Protein 6B0O (pdb70)

Organism: Homo sapiens (NCBI:txid9606)

Structure (mmCIF, N/CA/C/O backbone):
data_6B0O
#
_entry.id   6B0O
#
_cell.length_a   36.927
_cell.length_b   42.657
_cell.length_c   71.821
_cell.angle_alpha   88.28
_cell.angle_beta   77.71
_cell.angle_gamma   85.81
#
_symmetry.space_group_name_H-M   'P 1'
#
loop_
_entity.id
_entity.type
_entity.pdbx_description
1 polymer 'Wilms tumor protein'
2 polymer "DNA (5'-D(*AP*GP*CP*GP*TP*GP*GP*GP*AP*GP*TP*GP*T)-3')"
3 polymer "DNA (5'-D(*TP*AP*CP*AP*CP*TP*CP*CP*CP*AP*CP*GP*C)-3')"
4 non-polymer 'ZINC ION'
5 non-polymer 1,2-ETHANEDIOL
6 water water
#
loop_
_atom_site.group_PDB
_atom_site.id
_atom_site.type_symbol
_atom_site.label_atom_id
_atom_site.label_alt_id
_atom_site.label_comp_id
_atom_site.label_asym_id
_atom_site.label_entity_id
_atom_site.label_seq_id
_atom_site.pdbx_PDB_ins_code
_atom_site.Cartn_x
_atom_site.Cartn_y
_atom_site.Cartn_z
_atom_site.occupancy
_atom_site.B_iso_or_equiv
_atom_site.auth_seq_id
_atom_site.auth_comp_id
_atom_site.auth_asym_id
_atom_site.auth_atom_id
_atom_site.pdbx_PDB_model_num
ATOM 1 N N . HIS A 1 1 ? -44.674 65.164 -285.617 1.00 76.12 319 HIS A N 1
ATOM 2 C CA . HIS A 1 1 ? -43.981 64.055 -284.973 1.00 73.68 319 HIS A CA 1
ATOM 3 C C . HIS A 1 1 ? -42.561 63.912 -285.510 1.00 72.75 319 HIS A C 1
ATOM 4 O O . HIS A 1 1 ? -41.847 62.970 -285.164 1.00 71.03 319 HIS A O 1
ATOM 6 N N . MET A 1 2 ? -42.158 64.854 -286.360 1.00 72.32 320 MET A N 1
ATOM 7 C CA . MET A 1 2 ? -40.822 64.820 -286.935 1.00 72.09 320 MET A CA 1
ATOM 8 C C . MET A 1 2 ? -39.775 65.128 -285.872 1.00 70.64 320 MET A C 1
ATOM 9 O O . MET A 1 2 ? -39.937 66.044 -285.062 1.00 75.24 320 MET A O 1
ATOM 11 N N . ARG A 1 3 ? -38.694 64.350 -285.879 1.00 61.81 321 ARG A N 1
ATOM 12 C CA . ARG A 1 3 ? -37.623 64.519 -284.911 1.00 55.88 321 ARG A CA 1
ATOM 13 C C . ARG A 1 3 ? -36.514 65.355 -285.532 1.00 54.87 321 ARG A C 1
ATOM 14 O O . ARG A 1 3 ? -35.821 64.870 -286.440 1.00 50.77 321 ARG A O 1
ATOM 22 N N . PRO A 1 4 ? -36.306 66.597 -285.086 1.00 54.84 322 PRO A N 1
ATOM 23 C CA . PRO A 1 4 ? -35.351 67.473 -285.783 1.00 57.53 322 PRO A CA 1
ATOM 24 C C . PRO A 1 4 ? -33.896 67.103 -285.553 1.00 53.28 322 PRO A C 1
ATOM 25 O O . PRO A 1 4 ? -33.052 67.421 -286.400 1.00 51.81 322 PRO A O 1
ATOM 29 N N . PHE A 1 5 ? -33.571 66.451 -284.438 1.00 46.65 323 PHE A N 1
ATOM 30 C CA . PHE A 1 5 ? -32.186 66.174 -284.059 1.00 43.19 323 PHE A CA 1
ATOM 31 C C . PHE A 1 5 ? -31.849 64.742 -284.462 1.00 39.94 323 PHE A C 1
ATOM 32 O O . PHE A 1 5 ? -32.189 63.788 -283.757 1.00 38.34 323 PHE A O 1
ATOM 40 N N . MET A 1 6 ? -31.171 64.598 -285.596 1.00 41.05 324 MET A N 1
ATOM 41 C CA . MET A 1 6 ? -30.814 63.300 -286.147 1.00 40.53 324 MET A CA 1
ATOM 42 C C . MET A 1 6 ? -29.322 63.051 -285.982 1.00 39.13 324 MET A C 1
ATOM 43 O O . MET A 1 6 ? -28.510 63.973 -286.112 1.00 40.85 324 MET A O 1
ATOM 45 N N . CYS A 1 7 ? -28.968 61.801 -285.697 1.00 37.42 325 CYS A N 1
ATOM 46 C CA . CYS A 1 7 ? -27.568 61.415 -285.601 1.00 36.36 325 CYS A CA 1
ATOM 47 C C . CYS A 1 7 ? -27.004 61.171 -286.995 1.00 41.69 325 CYS A C 1
ATOM 48 O O . CYS A 1 7 ? -27.631 60.497 -287.819 1.00 42.86 325 CYS A O 1
ATOM 51 N N . ALA A 1 8 ? -25.819 61.719 -287.256 1.00 38.46 326 ALA A N 1
ATOM 52 C CA . ALA A 1 8 ? -25.171 61.602 -288.555 1.00 43.28 326 ALA A CA 1
ATOM 53 C C . ALA A 1 8 ? -24.106 60.514 -288.588 1.00 46.13 326 ALA A C 1
ATOM 54 O O . ALA A 1 8 ? -23.364 60.417 -289.571 1.00 44.99 326 ALA A O 1
ATOM 56 N N . TYR A 1 9 ? -24.013 59.698 -287.543 1.00 39.97 327 TYR A N 1
ATOM 57 C CA . TYR A 1 9 ? -23.007 58.648 -287.509 1.00 37.40 327 TYR A CA 1
ATOM 58 C C . TYR A 1 9 ? -23.330 57.583 -288.556 1.00 40.46 327 TYR A C 1
ATOM 59 O O . TYR A 1 9 ? -24.500 57.238 -288.750 1.00 37.96 327 TYR A O 1
ATOM 68 N N . PRO A 1 10 ? -22.322 57.057 -289.251 1.00 42.98 328 PRO A N 1
ATOM 69 C CA . PRO A 1 10 ? -22.588 56.078 -290.315 1.00 48.70 328 PRO A CA 1
ATOM 70 C C . PRO A 1 10 ? -23.256 54.821 -289.775 1.00 49.98 328 PRO A C 1
ATOM 71 O O . PRO A 1 10 ? -22.803 54.226 -288.795 1.00 46.85 328 PRO A O 1
ATOM 75 N N . GLY A 1 11 ? -24.343 54.420 -290.429 1.00 52.04 329 GLY A N 1
ATOM 76 C CA . GLY A 1 11 ? -25.078 53.237 -290.029 1.00 53.57 329 GLY A CA 1
ATOM 77 C C . GLY A 1 11 ? -26.044 53.434 -288.884 1.00 52.26 329 GLY A C 1
ATOM 78 O O . GLY A 1 11 ? -26.596 52.447 -288.385 1.00 50.94 329 GLY A O 1
ATOM 79 N N . CYS A 1 12 ? -26.270 54.672 -288.453 1.00 50.69 330 CYS A N 1
ATOM 80 C CA . CYS A 1 12 ? -27.148 54.972 -287.330 1.00 41.60 330 CYS A CA 1
ATOM 81 C C . CYS A 1 12 ? -28.280 55.871 -287.804 1.00 46.55 330 CYS A C 1
ATOM 82 O O . CYS A 1 12 ? -28.034 56.926 -288.397 1.00 54.08 330 CYS A O 1
ATOM 85 N N . ASN A 1 13 ? -29.518 55.455 -287.536 1.00 45.79 331 ASN A N 1
ATOM 86 C CA . ASN A 1 13 ? -30.705 56.193 -287.950 1.00 46.50 331 ASN A CA 1
ATOM 87 C C . ASN A 1 13 ? -31.483 56.747 -286.759 1.00 43.19 331 ASN A C 1
ATOM 88 O O . ASN A 1 13 ? -32.701 56.929 -286.838 1.00 43.17 331 ASN A O 1
ATOM 90 N N . LYS A 1 14 ? -30.797 57.025 -285.653 1.00 41.95 332 LYS A N 1
ATOM 91 C CA . LYS A 1 14 ? -31.462 57.538 -284.463 1.00 34.94 332 LYS A CA 1
ATOM 92 C C . LYS A 1 14 ? -31.774 59.021 -284.616 1.00 37.20 332 LYS A C 1
ATOM 93 O O . LYS A 1 14 ? -30.943 59.803 -285.085 1.00 37.89 332 LYS A O 1
ATOM 99 N N . ARG A 1 15 ? -32.988 59.400 -284.221 1.00 38.81 333 ARG A N 1
ATOM 100 C CA . ARG A 1 15 ? -33.424 60.787 -284.235 1.00 39.47 333 ARG A CA 1
ATOM 101 C C . ARG A 1 15 ? -34.167 61.073 -282.939 1.00 36.64 333 ARG A C 1
ATOM 102 O O . ARG A 1 15 ? -34.775 60.176 -282.350 1.00 35.91 333 ARG A O 1
ATOM 110 N N . TYR A 1 16 ? -34.111 62.327 -282.496 1.00 36.92 334 TYR A N 1
ATOM 111 C CA . TYR A 1 16 ? -34.676 62.704 -281.208 1.00 36.11 334 TYR A CA 1
ATOM 112 C C . TYR A 1 16 ? -35.389 64.044 -281.320 1.00 38.19 334 TYR A C 1
ATOM 113 O O . TYR A 1 16 ? -35.187 64.805 -282.269 1.00 39.55 334 TYR A O 1
ATOM 122 N N . PHE A 1 17 ? -36.232 64.322 -280.324 1.00 39.68 335 PHE A N 1
ATOM 123 C CA . PHE A 1 17 ? -36.954 65.585 -280.244 1.00 41.56 335 PHE A CA 1
ATOM 124 C C . PHE A 1 17 ? -36.178 66.674 -279.518 1.00 42.31 335 PHE A C 1
ATOM 125 O O . PHE A 1 17 ? -36.515 67.855 -279.665 1.00 42.46 335 PHE A O 1
ATOM 133 N N . LYS A 1 18 ? -35.162 66.313 -278.738 1.00 38.09 336 LYS A N 1
ATOM 134 C CA . LYS A 1 18 ? -34.395 67.275 -277.961 1.00 40.15 336 LYS A CA 1
ATOM 135 C C . LYS A 1 18 ? -32.920 67.157 -278.309 1.00 39.30 336 LYS A C 1
ATOM 136 O O . LYS A 1 18 ? -32.421 66.059 -278.573 1.00 34.82 336 LYS A O 1
ATOM 142 N N . LEU A 1 19 ? -32.227 68.299 -278.309 1.00 41.89 337 LEU A N 1
ATOM 143 C CA . LEU A 1 19 ? -30.791 68.294 -278.567 1.00 40.57 337 LEU A CA 1
ATOM 144 C C . LEU A 1 19 ? -30.041 67.526 -277.486 1.00 41.45 337 LEU A C 1
ATOM 145 O O . LEU A 1 19 ? -29.057 66.834 -277.773 1.00 39.14 337 LEU A O 1
ATOM 150 N N . SER A 1 20 ? -30.496 67.630 -276.235 1.00 38.29 338 SER A N 1
ATOM 151 C CA . SER A 1 20 ? -29.825 66.934 -275.142 1.00 36.33 338 SER A CA 1
ATOM 152 C C . SER A 1 20 ? -29.898 65.423 -275.320 1.00 31.73 338 SER A C 1
ATOM 153 O O . SER A 1 20 ? -28.952 64.704 -274.973 1.00 32.24 338 SER A O 1
ATOM 156 N N . HIS A 1 21 ? -31.017 64.920 -275.851 1.00 31.07 339 HIS A N 1
ATOM 157 C CA . HIS A 1 21 ? -31.124 63.490 -276.124 1.00 30.42 339 HIS A CA 1
ATOM 158 C C . HIS A 1 21 ? -30.122 63.059 -277.187 1.00 30.01 339 HIS A C 1
ATOM 159 O O . HIS A 1 21 ? -29.462 62.023 -277.047 1.00 28.91 339 HIS A O 1
ATOM 166 N N . LEU A 1 22 ? -29.992 63.847 -278.258 1.00 31.21 340 LEU A N 1
ATOM 167 C CA . LEU A 1 22 ? -29.019 63.527 -279.297 1.00 31.38 340 LEU A CA 1
ATOM 168 C C . LEU A 1 22 ? -27.593 63.639 -278.771 1.00 31.17 340 LEU A C 1
ATOM 169 O O . LEU A 1 22 ? -26.746 62.789 -279.070 1.00 33.07 340 LEU A O 1
ATOM 174 N N . GLN A 1 23 ? -27.311 64.680 -277.984 1.00 31.71 341 GLN A N 1
ATOM 175 C CA . GLN A 1 23 ? -25.978 64.838 -277.413 1.00 33.11 341 GLN A CA 1
ATOM 176 C C . GLN A 1 23 ? -25.635 63.676 -276.491 1.00 30.34 341 GLN A C 1
ATOM 177 O O . GLN A 1 23 ? -24.501 63.183 -276.495 1.00 29.38 341 GLN A O 1
ATOM 183 N N . MET A 1 24 ? -26.606 63.218 -275.698 1.00 30.39 342 MET A N 1
ATOM 184 C CA . MET A 1 24 ? -26.376 62.052 -274.853 1.00 26.36 342 MET A CA 1
ATOM 185 C C . MET A 1 24 ? -26.180 60.795 -275.691 1.00 26.59 342 MET A C 1
ATOM 186 O O . MET A 1 24 ? -25.305 59.973 -275.394 1.00 27.23 342 MET A O 1
ATOM 191 N N . HIS A 1 25 ? -26.981 60.633 -276.748 1.00 26.49 343 HIS A N 1
ATOM 192 C CA . HIS A 1 25 ? -26.842 59.465 -277.612 1.00 26.31 343 HIS A CA 1
ATOM 193 C C . HIS A 1 25 ? -25.478 59.432 -278.290 1.00 26.40 343 HIS A C 1
ATOM 194 O O . HIS A 1 25 ? -24.906 58.356 -278.494 1.00 26.14 343 HIS A O 1
ATOM 201 N N . SER A 1 26 ? -24.942 60.603 -278.645 1.00 27.32 344 SER A N 1
ATOM 202 C CA . SER A 1 26 ? -23.650 60.661 -279.320 1.00 28.51 344 SER A CA 1
ATOM 203 C C . SER A 1 26 ? -22.530 60.055 -278.485 1.00 26.53 344 SER A C 1
ATOM 204 O O . SER A 1 26 ? -21.501 59.657 -279.044 1.00 27.91 344 SER A O 1
ATOM 207 N N . ARG A 1 27 ? -22.705 59.972 -277.164 1.00 26.41 345 ARG A N 1
ATOM 208 C CA . ARG A 1 27 ? -21.700 59.344 -276.317 1.00 25.05 345 ARG A CA 1
ATOM 209 C C . ARG A 1 27 ? -21.586 57.846 -276.571 1.00 24.72 345 ARG A C 1
ATOM 210 O O . ARG A 1 27 ? -20.560 57.250 -276.226 1.00 29.11 345 ARG A O 1
ATOM 218 N N . LYS A 1 28 ? -22.609 57.228 -277.167 1.00 24.11 346 LYS A N 1
ATOM 219 C CA . LYS A 1 28 ? -22.516 55.812 -277.509 1.00 23.79 346 LYS A CA 1
ATOM 220 C C . LYS A 1 28 ? -21.451 55.573 -278.572 1.00 29.09 346 LYS A C 1
ATOM 221 O O . LYS A 1 28 ? -20.732 54.568 -278.527 1.00 28.50 346 LYS A O 1
ATOM 227 N N . HIS A 1 29 ? -21.332 56.489 -279.534 1.00 28.05 347 HIS A N 1
ATOM 228 C CA . HIS A 1 29 ? -20.343 56.335 -280.594 1.00 26.23 347 HIS A CA 1
ATOM 229 C C . HIS A 1 29 ? -18.944 56.722 -280.136 1.00 27.28 347 HIS A C 1
ATOM 230 O O . HIS A 1 29 ? -17.958 56.183 -280.654 1.00 32.44 347 HIS A O 1
ATOM 237 N N . THR A 1 30 ? -18.833 57.645 -279.181 1.00 25.80 348 THR A N 1
ATOM 238 C CA . THR A 1 30 ? -17.535 58.053 -278.661 1.00 27.93 348 THR A CA 1
ATOM 239 C C . THR A 1 30 ? -17.076 57.211 -277.479 1.00 29.53 348 THR A C 1
ATOM 240 O O . THR A 1 30 ? -15.877 57.194 -277.178 1.00 30.39 348 THR A O 1
ATOM 244 N N . GLY A 1 31 ? -17.991 56.516 -276.808 1.00 27.64 349 GLY A N 1
ATOM 245 C CA . GLY A 1 31 ? -17.643 55.766 -275.620 1.00 26.80 349 GLY A CA 1
ATOM 246 C C . GLY A 1 31 ? -17.492 56.594 -274.365 1.00 29.28 349 GLY A C 1
ATOM 247 O O . GLY A 1 31 ? -17.031 56.066 -273.347 1.00 31.38 349 GLY A O 1
ATOM 248 N N . GLU A 1 32 ? -17.864 57.872 -274.402 1.00 26.63 350 GLU A N 1
ATOM 249 C CA . GLU A 1 32 ? -17.729 58.732 -273.233 1.00 26.31 350 GLU A CA 1
ATOM 250 C C . GLU A 1 32 ? -18.724 58.310 -272.159 1.00 26.52 350 GLU A C 1
ATOM 251 O O . GLU A 1 32 ? -19.937 58.307 -272.390 1.00 25.70 350 GLU A O 1
ATOM 257 N N . LYS A 1 33 ? -18.207 57.949 -270.987 1.00 25.81 351 LYS A N 1
ATOM 258 C CA . LYS A 1 33 ? -19.032 57.546 -269.850 1.00 23.79 351 LYS A CA 1
ATOM 259 C C . LYS A 1 33 ? -18.481 58.240 -268.615 1.00 24.43 351 LYS A C 1
ATOM 260 O O . LYS A 1 33 ? -17.665 57.674 -267.873 1.00 24.66 351 LYS A O 1
ATOM 266 N N . PRO A 1 34 ? -18.903 59.481 -268.360 1.00 25.95 352 PRO A N 1
ATOM 267 C CA . PRO A 1 34 ? -18.262 60.283 -267.308 1.00 24.62 352 PRO A CA 1
ATOM 268 C C . PRO A 1 34 ? -18.624 59.865 -265.893 1.00 23.25 352 PRO A C 1
ATOM 269 O O . PRO A 1 34 ? -17.972 60.335 -264.951 1.00 27.48 352 PRO A O 1
ATOM 273 N N . TYR A 1 35 ? -19.629 59.014 -265.705 1.00 20.80 353 TYR A N 1
ATOM 274 C CA . TYR A 1 35 ? -20.153 58.710 -264.373 1.00 19.79 353 TYR A CA 1
ATOM 275 C C . TYR A 1 35 ? -19.631 57.343 -263.942 1.00 21.42 353 TYR A C 1
ATOM 276 O O . TYR A 1 35 ? -20.226 56.304 -264.226 1.00 21.57 353 TYR A O 1
ATOM 285 N N . GLN A 1 36 ? -18.504 57.362 -263.235 1.00 21.02 354 GLN A N 1
ATOM 286 C CA . GLN A 1 36 ? -17.821 56.158 -262.786 1.00 21.83 354 GLN A CA 1
ATOM 287 C C . GLN A 1 36 ? -18.298 55.762 -261.394 1.00 19.99 354 GLN A C 1
ATOM 288 O O . GLN A 1 36 ? -18.568 56.621 -260.549 1.00 22.64 354 GLN A O 1
ATOM 294 N N . CYS A 1 37 ? -18.403 54.455 -261.161 1.00 19.65 355 CYS A N 1
ATOM 295 C CA . CYS A 1 37 ? -18.753 53.934 -259.847 1.00 19.17 355 CYS A CA 1
ATOM 296 C C . CYS A 1 37 ? -17.492 53.771 -259.009 1.00 20.53 355 CYS A C 1
ATOM 297 O O . CYS A 1 37 ? -16.515 53.161 -259.458 1.00 21.78 355 CYS A O 1
ATOM 300 N N . ASP A 1 38 ? -17.519 54.312 -257.791 1.00 20.55 356 ASP A N 1
ATOM 301 C CA . ASP A 1 38 ? -16.355 54.327 -256.914 1.00 22.07 356 ASP A CA 1
ATOM 302 C C . ASP A 1 38 ? -16.503 53.393 -255.717 1.00 21.96 356 ASP A C 1
ATOM 303 O O . ASP A 1 38 ? -15.766 53.533 -254.736 1.00 23.19 356 ASP A O 1
ATOM 308 N N . PHE A 1 39 ? -17.430 52.440 -255.777 1.00 20.80 357 PHE A N 1
ATOM 309 C CA . PHE A 1 39 ? -17.631 51.481 -254.698 1.00 20.98 357 PHE A CA 1
ATOM 310 C C . PHE A 1 39 ? -16.755 50.253 -254.923 1.00 22.46 357 PHE A C 1
ATOM 311 O O . PHE A 1 39 ? -16.883 49.579 -255.950 1.00 25.58 357 PHE A O 1
ATOM 319 N N . LYS A 1 40 ? -15.873 49.965 -253.966 1.00 23.81 358 LYS A N 1
ATOM 320 C CA . LYS A 1 40 ? -15.206 48.665 -253.848 1.00 30.65 358 LYS A CA 1
ATOM 321 C C . LYS A 1 40 ? -14.585 48.208 -255.172 1.00 31.66 358 LYS A C 1
ATOM 322 O O . LYS A 1 40 ? -14.869 47.123 -255.684 1.00 34.81 358 LYS A O 1
ATOM 328 N N . ASP A 1 41 ? -13.731 49.068 -255.727 1.00 24.03 359 ASP A N 1
ATOM 329 C CA . ASP A 1 41 ? -12.967 48.794 -256.948 1.00 24.77 359 ASP A CA 1
ATOM 330 C C . ASP A 1 41 ? -13.849 48.489 -258.156 1.00 23.87 359 ASP A C 1
ATOM 331 O O . ASP A 1 41 ? -13.406 47.812 -259.090 1.00 25.35 359 ASP A O 1
ATOM 336 N N . CYS A 1 42 ? -15.085 48.976 -258.172 1.00 23.35 360 CYS A N 1
ATOM 337 C CA . CYS A 1 42 ? -15.988 48.680 -259.276 1.00 20.57 360 CYS A CA 1
ATOM 338 C C . CYS A 1 42 ? -15.510 49.344 -260.563 1.00 20.72 360 CYS A C 1
ATOM 339 O O . CYS A 1 42 ? -15.025 50.479 -260.555 1.00 23.11 360 CYS A O 1
ATOM 342 N N . GLU A 1 43 ? -15.654 48.627 -261.677 1.00 20.07 361 GLU A N 1
ATOM 343 C CA . GLU A 1 43 ? -15.225 49.109 -262.984 1.00 20.73 361 GLU A CA 1
ATOM 344 C C . GLU A 1 43 ? -16.369 49.660 -263.822 1.00 19.72 361 GLU A C 1
ATOM 345 O O . GLU A 1 43 ? -16.134 50.097 -264.953 1.00 23.89 361 GLU A O 1
ATOM 351 N N . ARG A 1 44 ? -17.593 49.640 -263.305 1.00 18.87 362 ARG A N 1
ATOM 352 C CA . ARG A 1 44 ? -18.736 50.105 -264.075 1.00 17.79 362 ARG A CA 1
ATOM 353 C C . ARG A 1 44 ? -18.708 51.620 -264.222 1.00 19.77 362 ARG A C 1
ATOM 354 O O . ARG A 1 44 ? -18.339 52.347 -263.297 1.00 20.73 362 ARG A O 1
ATOM 362 N N . ARG A 1 45 ? -19.101 52.092 -265.402 1.00 17.64 363 ARG A N 1
ATOM 363 C CA . ARG A 1 45 ? -19.249 53.516 -265.657 1.00 17.53 363 ARG A CA 1
ATOM 364 C C . ARG A 1 45 ? -20.362 53.706 -266.676 1.00 18.39 363 ARG A C 1
ATOM 365 O O . ARG A 1 45 ? -20.674 52.804 -267.459 1.00 19.32 363 ARG A O 1
ATOM 373 N N . PHE A 1 46 ? -20.969 54.892 -266.653 1.00 20.21 364 PHE A N 1
ATOM 374 C CA . PHE A 1 46 ? -22.170 55.146 -267.432 1.00 20.06 364 PHE A CA 1
ATOM 375 C C . PHE A 1 46 ? -22.103 56.532 -268.057 1.00 19.93 364 PHE A C 1
ATOM 376 O O . PHE A 1 46 ? -21.407 57.427 -267.570 1.00 22.02 364 PHE A O 1
ATOM 384 N N . SER A 1 47 ? -22.843 56.696 -269.157 1.00 22.22 365 SER A N 1
ATOM 385 C CA . SER A 1 47 ? -22.967 57.998 -269.796 1.00 21.18 365 SER A CA 1
ATOM 386 C C . SER A 1 47 ? -24.008 58.881 -269.122 1.00 25.32 365 SER A C 1
ATOM 387 O O . SER A 1 47 ? -24.022 60.093 -269.364 1.00 28.37 365 SER A O 1
ATOM 390 N N . ARG A 1 48 ? -24.873 58.306 -268.290 1.00 24.72 366 ARG A N 1
ATOM 391 C CA . ARG A 1 48 ? -25.934 59.035 -267.610 1.00 21.20 366 ARG A CA 1
ATOM 392 C C . ARG A 1 48 ? -25.790 58.874 -266.103 1.00 22.03 366 ARG A C 1
ATOM 393 O O . ARG A 1 48 ? -25.460 57.790 -265.613 1.00 20.87 366 ARG A O 1
ATOM 401 N N . SER A 1 49 ? -26.048 59.960 -265.370 1.00 23.84 367 SER A N 1
ATOM 402 C CA . SER A 1 49 ? -25.899 59.922 -263.919 1.00 22.17 367 SER A CA 1
ATOM 403 C C . SER A 1 49 ? -26.966 59.057 -263.261 1.00 20.67 367 SER A C 1
ATOM 404 O O . SER A 1 49 ? -26.687 58.396 -262.254 1.00 19.56 367 SER A O 1
ATOM 407 N N . ASP A 1 50 ? -28.185 59.046 -263.806 1.00 22.05 368 ASP A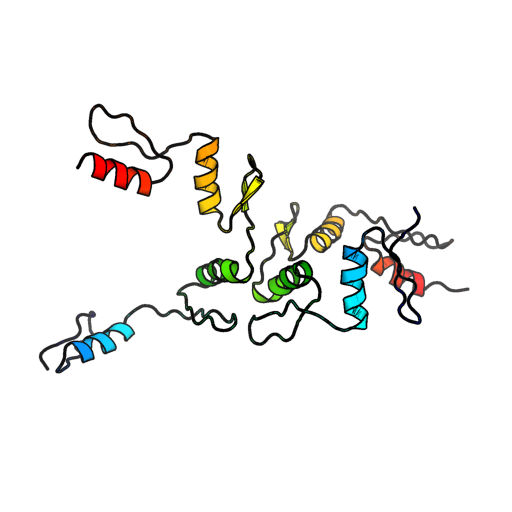 N 1
ATOM 408 C CA . ASP A 1 50 ? -29.246 58.246 -263.203 1.00 21.96 368 ASP A CA 1
ATOM 409 C C . ASP A 1 50 ? -29.009 56.754 -263.402 1.00 19.33 368 ASP A C 1
ATOM 410 O O . ASP A 1 50 ? -29.459 55.943 -262.584 1.00 19.47 368 ASP A O 1
ATOM 415 N N . GLN A 1 51 ? -28.306 56.371 -264.472 1.00 17.76 369 GLN A N 1
ATOM 416 C CA . GLN A 1 51 ? -27.934 54.971 -264.641 1.00 18.43 369 GLN A CA 1
ATOM 417 C C . GLN A 1 51 ? -26.901 54.551 -263.601 1.00 17.64 369 GLN A C 1
ATOM 418 O O . GLN A 1 51 ? -26.939 53.421 -263.100 1.00 17.13 369 GLN A O 1
ATOM 424 N N . LEU A 1 52 ? -25.971 55.448 -263.266 1.00 15.90 370 LEU A N 1
ATOM 425 C CA . LEU A 1 52 ? -25.008 55.151 -262.211 1.00 15.05 370 LEU A CA 1
ATOM 426 C C . LEU A 1 52 ? -25.698 54.994 -260.863 1.00 16.33 370 LEU A C 1
ATOM 427 O O . LEU A 1 52 ? -25.392 54.065 -260.106 1.00 15.94 370 LEU A O 1
ATOM 432 N N . LYS A 1 53 ? -26.638 55.890 -260.548 1.00 15.81 371 LYS A N 1
ATOM 433 C CA . LYS A 1 53 ? -27.307 55.832 -259.253 1.00 17.66 371 LYS A CA 1
ATOM 434 C C . LYS A 1 53 ? -28.110 54.546 -259.101 1.00 16.84 371 LYS A C 1
ATOM 435 O O . LYS A 1 53 ? -28.109 53.929 -258.029 1.00 16.98 371 LYS A O 1
ATOM 441 N N . ARG A 1 54 ? -28.797 54.121 -260.165 1.00 15.67 372 ARG A N 1
ATOM 442 C CA . ARG A 1 54 ? -29.506 52.847 -260.112 1.00 18.17 372 ARG A CA 1
ATOM 443 C C . ARG A 1 54 ? -28.534 51.689 -259.927 1.00 18.73 372 ARG A C 1
ATOM 444 O O . ARG A 1 54 ? -28.804 50.757 -259.160 1.00 17.23 372 ARG A O 1
ATOM 452 N N . HIS A 1 55 ? -27.390 51.737 -260.614 1.00 16.69 373 HIS A N 1
ATOM 453 C CA . HIS A 1 55 ? -26.396 50.678 -260.479 1.00 16.42 373 HIS A CA 1
ATOM 454 C C . HIS A 1 55 ? -25.869 50.581 -259.054 1.00 15.21 373 HIS A C 1
ATOM 455 O O . HIS A 1 55 ? -25.662 49.477 -258.535 1.00 16.67 373 HIS A O 1
ATOM 462 N N . GLN A 1 56 ? -25.641 51.723 -258.403 1.00 15.06 374 GLN A N 1
ATOM 463 C CA . GLN A 1 56 ? -25.010 51.713 -257.089 1.00 15.10 374 GLN A CA 1
ATOM 464 C C . GLN A 1 56 ? -25.887 51.082 -256.015 1.00 16.87 374 GLN A C 1
ATOM 465 O O . GLN A 1 56 ? -25.397 50.835 -254.909 1.00 17.48 374 GLN A O 1
ATOM 471 N N . ARG A 1 57 ? -27.158 50.800 -256.313 1.00 18.95 375 ARG A N 1
ATOM 472 C CA . ARG A 1 57 ? -27.973 50.018 -255.391 1.00 17.15 375 ARG A CA 1
ATOM 473 C C . ARG A 1 57 ? -27.446 48.597 -255.233 1.00 19.95 375 ARG A C 1
ATOM 474 O O . ARG A 1 57 ? -27.733 47.948 -254.222 1.00 19.91 375 ARG A O 1
ATOM 482 N N . ARG A 1 58 ? -26.683 48.100 -256.211 1.00 17.92 376 ARG A N 1
ATOM 483 C CA . ARG A 1 58 ? -26.036 46.800 -256.060 1.00 19.52 376 ARG A CA 1
ATOM 484 C C . ARG A 1 58 ? -25.103 46.783 -254.859 1.00 23.13 376 ARG A C 1
ATOM 485 O O . ARG A 1 58 ? -25.032 45.786 -254.131 1.00 23.76 376 ARG A O 1
ATOM 493 N N . HIS A 1 59 ? -24.365 47.874 -254.648 1.00 18.58 377 HIS A N 1
ATOM 494 C CA . HIS A 1 59 ? -23.385 47.916 -253.570 1.00 20.29 377 HIS A CA 1
ATOM 495 C C . HIS A 1 59 ? -24.040 48.201 -252.225 1.00 22.69 377 HIS A C 1
ATOM 496 O O . HIS A 1 59 ? -23.701 47.568 -251.219 1.00 24.96 377 HIS A O 1
ATOM 503 N N . THR A 1 60 ? -24.978 49.148 -252.188 1.00 20.52 378 THR A N 1
ATOM 504 C CA . THR A 1 60 ? -25.655 49.486 -250.944 1.00 22.82 378 THR A CA 1
ATOM 505 C C . THR A 1 60 ? -26.690 48.446 -250.537 1.00 22.65 378 THR A C 1
ATOM 506 O O . THR A 1 60 ? -27.045 48.376 -249.355 1.00 26.68 378 THR A O 1
ATOM 510 N N . GLY A 1 61 ? -27.175 47.639 -251.480 1.00 30.02 379 GLY A N 1
ATOM 511 C CA . GLY A 1 61 ? -28.195 46.653 -251.184 1.00 32.72 379 GLY A CA 1
ATOM 512 C C . GLY A 1 61 ? -29.569 47.217 -250.913 1.00 35.30 379 GLY A C 1
ATOM 513 O O . GLY A 1 61 ? -30.442 46.484 -250.439 1.00 33.33 379 GLY A O 1
ATOM 514 N N . VAL A 1 62 ? -29.791 48.499 -251.205 1.00 27.91 380 VAL A N 1
ATOM 515 C CA . VAL A 1 62 ? -31.065 49.132 -250.897 1.00 29.39 380 VAL A CA 1
ATOM 516 C C . VAL A 1 62 ? -32.144 48.614 -251.838 1.00 28.31 380 VAL A C 1
ATOM 517 O O . VAL A 1 62 ? -31.935 48.494 -253.053 1.00 24.98 380 VAL A O 1
ATOM 521 N N . LYS A 1 63 ? -33.309 48.294 -251.271 1.00 27.23 381 LYS A N 1
ATOM 522 C CA . LYS A 1 63 ? -34.489 47.873 -252.026 1.00 23.19 381 LYS A CA 1
ATOM 523 C C . LYS A 1 63 ? -35.612 48.844 -251.689 1.00 26.99 381 LYS A C 1
ATOM 524 O O . LYS A 1 63 ? -36.411 48.596 -250.772 1.00 30.33 381 LYS A O 1
ATOM 530 N N . PRO A 1 64 ? -35.712 49.967 -252.407 1.00 24.34 382 PRO A N 1
ATOM 531 C CA . PRO A 1 64 ? -36.625 51.037 -251.976 1.00 28.03 382 PRO A CA 1
ATOM 532 C C . PRO A 1 64 ? -38.091 50.769 -252.260 1.00 26.18 382 PRO A C 1
ATOM 533 O O . PRO A 1 64 ? -38.945 51.452 -251.678 1.00 29.43 382 PRO A O 1
ATOM 537 N N . PHE A 1 65 ? -38.417 49.810 -253.121 1.00 23.54 383 PHE A N 1
ATOM 538 C CA . PHE A 1 65 ? -39.778 49.619 -253.608 1.00 21.23 383 PHE A CA 1
ATOM 539 C C . PHE A 1 65 ? -40.354 48.341 -253.012 1.00 23.05 383 PHE A C 1
ATOM 540 O O . PHE A 1 65 ? -39.855 47.244 -253.286 1.00 28.23 383 PHE A O 1
ATOM 548 N N . GLN A 1 66 ? -41.405 48.484 -252.207 1.00 23.85 384 GLN A N 1
ATOM 549 C CA . GLN A 1 66 ? -41.969 47.380 -251.441 1.00 23.59 384 GLN A CA 1
ATOM 550 C C . GLN A 1 66 ? -43.346 47.009 -251.975 1.00 24.04 384 GLN A C 1
ATOM 551 O O . GLN A 1 66 ? -44.192 47.884 -252.191 1.00 25.95 384 GLN A O 1
ATOM 557 N N . CYS A 1 67 ? -43.565 45.711 -252.174 1.00 22.78 385 CYS A N 1
ATOM 558 C CA . CYS A 1 67 ? -44.863 45.220 -252.613 1.00 22.86 385 CYS A CA 1
ATOM 559 C C . CYS A 1 67 ? -45.897 45.403 -251.508 1.00 26.24 385 CYS A C 1
ATOM 560 O O . CYS A 1 67 ? -45.676 44.998 -250.364 1.00 26.14 385 CYS A O 1
ATOM 563 N N . LYS A 1 68 ? -47.029 46.015 -251.849 1.00 24.26 386 LYS A N 1
ATOM 564 C CA . LYS A 1 68 ? -48.087 46.242 -250.872 1.00 25.49 386 LYS A CA 1
ATOM 565 C C . LYS A 1 68 ? -48.913 44.995 -250.586 1.00 25.85 386 LYS A C 1
ATOM 566 O O . LYS A 1 68 ? -49.824 45.055 -249.752 1.00 30.41 386 LYS A O 1
ATOM 572 N N . THR A 1 69 ? -48.619 43.873 -251.243 1.00 28.48 387 THR A N 1
ATOM 573 C CA . THR A 1 69 ? -49.335 42.622 -251.022 1.00 29.36 387 THR A CA 1
ATOM 574 C C . THR A 1 69 ? -48.558 41.647 -250.144 1.00 32.90 387 THR A C 1
ATOM 575 O O . THR A 1 69 ? -49.090 41.161 -249.142 1.00 31.17 387 THR A O 1
ATOM 579 N N . CYS A 1 70 ? -47.306 41.353 -250.496 1.00 30.98 388 CYS A N 1
ATOM 580 C CA . CYS A 1 70 ? -46.497 40.384 -249.767 1.00 29.01 388 CYS A CA 1
ATOM 581 C C . CYS A 1 70 ? -45.335 41.015 -249.013 1.00 30.70 388 CYS A C 1
ATOM 582 O O . CYS A 1 70 ? -44.585 40.292 -248.347 1.00 32.70 388 CYS A O 1
ATOM 585 N N . GLN A 1 71 ? -45.159 42.333 -249.109 1.00 31.12 389 GLN A N 1
ATOM 586 C CA . GLN A 1 71 ? -44.152 43.113 -248.391 1.00 28.95 389 GLN A CA 1
ATOM 587 C C . GLN A 1 71 ? -42.723 42.803 -248.819 1.00 29.91 389 GLN A C 1
ATOM 588 O O . GLN A 1 71 ? -41.779 43.240 -248.148 1.00 32.08 389 GLN A O 1
ATOM 594 N N . ARG A 1 72 ? -42.526 42.072 -249.913 1.00 28.73 390 ARG A N 1
ATOM 595 C CA . ARG A 1 72 ? -41.180 41.887 -250.436 1.00 26.42 390 ARG A CA 1
ATOM 596 C C . ARG A 1 72 ? -40.670 43.202 -251.014 1.00 25.17 390 ARG A C 1
ATOM 597 O O . ARG A 1 72 ? -41.432 43.981 -251.593 1.00 25.09 390 ARG A O 1
ATOM 605 N N . LYS A 1 73 ? -39.377 43.453 -250.840 1.00 25.66 391 LYS A N 1
ATOM 606 C CA . LYS A 1 73 ? -38.748 44.689 -251.277 1.00 22.39 391 LYS A CA 1
ATOM 607 C C . LYS A 1 73 ? -37.899 44.439 -252.516 1.00 24.43 391 LYS A C 1
ATOM 608 O O . LYS A 1 73 ? -37.337 43.355 -252.698 1.00 25.69 391 LYS A O 1
ATOM 614 N N . PHE A 1 74 ? -37.810 45.458 -253.371 1.00 20.42 392 PHE A N 1
ATOM 615 C CA . PHE A 1 74 ? -37.162 45.324 -254.667 1.00 19.27 392 PHE A CA 1
ATOM 616 C C . PHE A 1 74 ? -36.274 46.530 -254.934 1.00 19.79 392 PHE A C 1
ATOM 617 O O . PHE A 1 74 ? -36.554 47.643 -254.484 1.00 20.96 392 PHE A O 1
ATOM 625 N N . SER A 1 75 ? -35.198 46.290 -255.684 1.00 19.60 393 SER A N 1
ATOM 626 C CA . SER A 1 75 ? -34.242 47.347 -255.985 1.00 19.40 393 SER A CA 1
ATOM 627 C C . SER A 1 75 ? -34.774 48.346 -257.003 1.00 20.61 393 SER A C 1
ATOM 628 O O . SER A 1 75 ? -34.305 49.488 -257.032 1.00 22.13 393 SER A O 1
ATOM 631 N N . ARG A 1 76 ? -35.738 47.951 -257.832 1.00 18.16 394 ARG A N 1
ATOM 632 C CA . ARG A 1 76 ? -36.182 48.780 -258.943 1.00 17.37 394 ARG A CA 1
ATOM 633 C C . ARG A 1 76 ? -37.700 48.769 -259.038 1.00 20.45 394 ARG A C 1
ATOM 634 O O . ARG A 1 76 ? -38.341 47.747 -258.782 1.00 18.27 394 ARG A O 1
ATOM 642 N N . SER A 1 77 ? -38.266 49.915 -259.426 1.00 16.63 395 SER A N 1
ATOM 643 C CA . SER A 1 77 ? -39.718 50.063 -259.463 1.00 16.87 395 SER A CA 1
ATOM 644 C C . SER A 1 77 ? -40.345 49.263 -260.597 1.00 17.18 395 SER A C 1
ATOM 645 O O . SER A 1 77 ? -41.469 48.770 -260.451 1.00 18.94 395 SER A O 1
ATOM 648 N N . ASP A 1 78 ? -39.647 49.123 -261.728 1.00 16.98 396 ASP A N 1
ATOM 649 C CA . ASP A 1 78 ? -40.203 48.347 -262.832 1.00 17.25 396 ASP A CA 1
ATOM 650 C C . ASP A 1 78 ? -40.251 46.864 -262.487 1.00 18.98 396 ASP A C 1
ATOM 651 O O . ASP A 1 78 ? -41.181 46.156 -262.890 1.00 17.10 396 ASP A O 1
ATOM 656 N N . HIS A 1 79 ? -39.267 46.382 -261.725 1.00 15.54 397 HIS A N 1
ATOM 657 C CA . HIS A 1 79 ? -39.286 44.986 -261.306 1.00 15.41 397 HIS A CA 1
ATOM 658 C C . HIS A 1 79 ? -40.318 44.743 -260.213 1.00 16.53 397 HIS A C 1
ATOM 659 O O . HIS A 1 79 ? -40.881 43.645 -260.132 1.00 17.71 397 HIS A O 1
ATOM 666 N N . LEU A 1 80 ? -40.578 45.742 -259.367 1.00 16.45 398 LEU A N 1
ATOM 667 C CA . LEU A 1 80 ? -41.705 45.640 -258.444 1.00 17.67 398 LEU A CA 1
ATOM 668 C C . LEU A 1 80 ? -43.014 45.507 -259.209 1.00 16.82 398 LEU A C 1
ATOM 669 O O . LEU A 1 80 ? -43.862 44.672 -258.870 1.00 16.62 398 LEU A O 1
ATOM 674 N N . LYS A 1 81 ? -43.192 46.319 -260.254 1.00 15.19 399 LYS A N 1
ATOM 675 C CA . LYS A 1 81 ? -44.449 46.321 -260.996 1.00 16.48 399 LYS A CA 1
ATOM 676 C C . LYS A 1 81 ? -44.742 44.953 -261.601 1.00 16.90 399 LYS A C 1
ATOM 677 O O . LYS A 1 81 ? -45.841 44.411 -261.435 1.00 19.15 399 LYS A O 1
ATOM 683 N N . THR A 1 82 ? -43.770 44.378 -262.315 1.00 16.17 400 THR A N 1
ATOM 684 C CA . THR A 1 82 ? -43.987 43.060 -262.903 1.00 15.69 400 THR A CA 1
ATOM 685 C C . THR A 1 82 ? -44.127 41.984 -261.834 1.00 19.89 400 THR A C 1
ATOM 686 O O . THR A 1 82 ? -44.831 40.991 -262.048 1.00 19.14 400 THR A O 1
ATOM 690 N N . HIS A 1 83 ? -43.477 42.163 -260.680 1.00 17.48 401 HIS A N 1
ATOM 691 C CA . HIS A 1 83 ? -43.652 41.207 -259.591 1.00 18.12 401 HIS A CA 1
ATOM 692 C C . HIS A 1 83 ? -45.093 41.182 -259.099 1.00 19.78 401 HIS A C 1
ATOM 693 O O . HIS A 1 83 ? -45.641 40.109 -258.821 1.00 20.69 401 HIS A O 1
ATOM 700 N N . THR A 1 84 ? -45.719 42.356 -258.971 1.00 19.31 402 THR A N 1
ATOM 701 C CA . THR A 1 84 ? -47.082 42.419 -258.452 1.00 21.06 402 THR A CA 1
ATOM 702 C C . THR A 1 84 ? -48.077 41.696 -259.347 1.00 24.63 402 THR A C 1
ATOM 703 O O . THR A 1 84 ? -49.170 41.349 -258.887 1.00 24.03 402 THR A O 1
ATOM 707 N N . ARG A 1 85 ? -47.725 41.458 -260.612 1.00 23.84 403 ARG A N 1
ATOM 708 C CA . ARG A 1 85 ? -48.596 40.687 -261.489 1.00 26.72 403 ARG A CA 1
ATOM 709 C C . ARG A 1 85 ? -48.678 39.227 -261.073 1.00 29.55 403 ARG A C 1
ATOM 710 O O . ARG A 1 85 ? -49.613 38.530 -261.481 1.00 33.35 403 ARG A O 1
ATOM 718 N N . THR A 1 86 ? -47.725 38.749 -260.268 1.00 25.50 404 THR A N 1
ATOM 719 C CA . THR A 1 86 ? -47.825 37.403 -259.718 1.00 28.22 404 THR A CA 1
ATOM 720 C C . THR A 1 86 ? -48.954 37.286 -258.702 1.00 32.00 404 THR A C 1
ATOM 721 O O . THR A 1 86 ? -49.420 36.172 -258.439 1.00 39.87 404 THR A O 1
ATOM 725 N N . HIS A 1 87 ? -49.402 38.405 -258.130 1.00 26.73 405 HIS A N 1
ATOM 726 C CA . HIS A 1 87 ? -50.549 38.416 -257.231 1.00 29.32 405 HIS A CA 1
ATOM 727 C C . HIS A 1 87 ? -51.854 38.667 -257.981 1.00 33.26 405 HIS A C 1
ATOM 728 O O . HIS A 1 87 ? -52.833 37.940 -257.790 1.00 36.29 405 HIS A O 1
ATOM 735 N N . THR A 1 88 ? -51.876 39.693 -258.836 1.00 31.89 406 THR A N 1
ATOM 736 C CA . THR A 1 88 ? -53.092 40.087 -259.539 1.00 35.68 406 THR A CA 1
ATOM 737 C C . THR A 1 88 ? -53.464 39.134 -260.666 1.00 35.53 406 THR A C 1
ATOM 738 O O . THR A 1 88 ? -54.640 39.073 -261.043 1.00 39.67 406 THR A O 1
ATOM 742 N N . GLY A 1 89 ? -52.500 38.400 -261.214 1.00 44.21 407 GLY A N 1
ATOM 743 C CA . GLY A 1 89 ? -52.765 37.550 -262.355 1.00 45.61 407 GLY A CA 1
ATOM 744 C C . GLY A 1 89 ? -52.853 38.272 -263.679 1.00 47.92 407 GLY A C 1
ATOM 745 O O . GLY A 1 89 ? -53.250 37.658 -264.676 1.00 49.95 407 GLY A O 1
ATOM 746 N N . GLU A 1 90 ? -52.500 39.555 -263.722 1.00 48.29 408 GLU A N 1
ATOM 747 C CA . GLU A 1 90 ? -52.530 40.309 -264.968 1.00 48.93 408 GLU A CA 1
ATOM 748 C C . GLU A 1 90 ? -51.493 39.767 -265.944 1.00 43.51 408 GLU A C 1
ATOM 749 O O . GLU A 1 90 ? -50.313 39.632 -265.604 1.00 41.41 408 GLU A O 1
ATOM 755 N N . LYS A 1 91 ? -51.939 39.453 -267.159 1.00 41.73 409 LYS A N 1
ATOM 756 C CA . LYS A 1 91 ? -51.066 38.951 -268.220 1.00 41.29 409 LYS A CA 1
ATOM 757 C C . LYS A 1 91 ? -51.391 39.708 -269.499 1.00 38.97 409 LYS A C 1
ATOM 758 O O . LYS A 1 91 ? -52.188 39.255 -270.328 1.00 41.86 409 LYS A O 1
ATOM 764 N N . PRO A 1 92 ? -50.778 40.879 -269.694 1.00 36.35 410 PRO A N 1
ATOM 765 C CA . PRO A 1 92 ? -51.165 41.747 -270.814 1.00 43.02 410 PRO A CA 1
ATOM 766 C C . PRO A 1 92 ? -50.551 41.367 -272.152 1.00 43.80 410 PRO A C 1
ATOM 767 O O . PRO A 1 92 ? -50.768 42.087 -273.134 1.00 45.70 410 PRO A O 1
ATOM 771 N N . PHE A 1 93 ? -49.803 40.270 -272.232 1.00 39.37 411 PHE A N 1
ATOM 772 C CA . PHE A 1 93 ? -49.116 39.870 -273.455 1.00 37.08 411 PHE A CA 1
ATOM 773 C C . PHE A 1 93 ? -49.713 38.559 -273.955 1.00 38.54 411 PHE A C 1
ATOM 774 O O . PHE A 1 93 ? -49.463 37.496 -273.376 1.00 42.35 411 PHE A O 1
ATOM 782 N N . SER A 1 94 ? -50.495 38.639 -275.028 1.00 39.19 412 SER A N 1
ATOM 783 C CA . SER A 1 94 ? -51.119 37.479 -275.646 1.00 46.77 412 SER A CA 1
ATOM 784 C C . SER A 1 94 ? -50.342 37.058 -276.888 1.00 47.24 412 SER A C 1
ATOM 785 O O . SER A 1 94 ? -49.692 37.875 -277.546 1.00 46.00 412 SER A O 1
ATOM 788 N N . CYS A 1 95 ? -50.426 35.765 -277.210 1.00 46.28 413 CYS A N 1
ATOM 789 C CA . CYS A 1 95 ? -49.595 35.214 -278.276 1.00 46.64 413 CYS A CA 1
ATOM 790 C C . CYS A 1 95 ? -50.109 35.606 -279.658 1.00 58.76 413 CYS A C 1
ATOM 791 O O . CYS A 1 95 ? -49.315 35.914 -280.554 1.00 61.71 413 CYS A O 1
ATOM 794 N N . ARG A 1 96 ? -51.429 35.576 -279.852 1.00 58.78 414 ARG A N 1
ATOM 795 C CA . ARG A 1 96 ? -52.131 35.868 -281.101 1.00 66.19 414 ARG A CA 1
ATOM 796 C C . ARG A 1 96 ? -51.935 34.791 -282.163 1.00 71.61 414 ARG A C 1
ATOM 797 O O . ARG A 1 96 ? -52.434 34.954 -283.284 1.00 75.39 414 ARG A O 1
ATOM 799 N N . TRP A 1 97 ? -51.228 33.704 -281.860 1.00 71.03 415 TRP A N 1
ATOM 800 C CA . TRP A 1 97 ? -51.184 32.572 -282.772 1.00 72.96 415 TRP A CA 1
ATOM 801 C C . TRP A 1 97 ? -52.584 31.968 -282.882 1.00 77.79 415 TRP A C 1
ATOM 802 O O . TRP A 1 97 ? -53.351 31.994 -281.914 1.00 78.93 415 TRP A O 1
ATOM 813 N N . PRO A 1 98 ? -52.956 31.439 -284.062 1.00 84.66 416 PRO A N 1
ATOM 814 C CA . PRO A 1 98 ? -54.322 30.925 -284.253 1.00 89.07 416 PRO A CA 1
ATOM 815 C C . PRO A 1 98 ? -54.794 29.966 -283.168 1.00 87.10 416 PRO A C 1
ATOM 816 O O . PRO A 1 98 ? -55.820 30.211 -282.526 1.00 86.77 416 PRO A O 1
ATOM 820 N N . SER A 1 99 ? -54.054 28.879 -282.947 1.00 84.99 417 SER A N 1
ATOM 821 C CA . SER A 1 99 ? -54.484 27.884 -281.971 1.00 84.36 417 SER A CA 1
ATOM 822 C C . SER A 1 99 ? -54.097 28.261 -280.546 1.00 85.06 417 SER A C 1
ATOM 823 O O . SER A 1 99 ? -54.835 27.944 -279.606 1.00 86.34 417 SER A O 1
ATOM 825 N N . CYS A 1 100 ? -52.965 28.934 -280.362 1.00 82.52 418 CYS A N 1
ATOM 826 C CA . CYS A 1 100 ? -52.467 29.224 -279.025 1.00 73.24 418 CYS A CA 1
ATOM 827 C C . CYS A 1 100 ? -53.255 30.366 -278.394 1.00 71.93 418 CYS A C 1
ATOM 828 O O . CYS A 1 100 ? -53.514 31.388 -279.039 1.00 78.11 418 CYS A O 1
ATOM 831 N N . GLN A 1 101 ? -53.632 30.188 -277.127 1.00 61.23 419 GLN A N 1
ATOM 832 C CA . GLN A 1 101 ? -54.368 31.194 -276.369 1.00 62.43 419 GLN A CA 1
ATOM 833 C C . GLN A 1 101 ? -53.673 31.502 -275.047 1.00 59.52 419 GLN A C 1
ATOM 834 O O . GLN A 1 101 ? -54.325 31.863 -274.063 1.00 62.75 419 GLN A O 1
ATOM 836 N N . LYS A 1 102 ? -52.351 31.367 -275.010 1.00 56.31 420 LYS A N 1
ATOM 837 C CA . LYS A 1 102 ? -51.598 31.589 -273.785 1.00 51.44 420 LYS A CA 1
ATOM 838 C C . LYS A 1 102 ? -51.276 33.067 -273.612 1.00 48.28 420 LYS A C 1
ATOM 839 O O . LYS A 1 102 ? -51.023 33.783 -274.586 1.00 46.51 420 LYS A O 1
ATOM 841 N N . LYS A 1 103 ? -51.285 33.520 -272.361 1.00 43.48 421 LYS A N 1
ATOM 842 C CA . LYS A 1 103 ? -50.945 34.890 -272.011 1.00 44.27 421 LYS A CA 1
ATOM 843 C C . LYS A 1 103 ? -49.783 34.890 -271.026 1.00 36.44 421 LYS A C 1
ATOM 844 O O . LYS A 1 103 ? -49.519 33.894 -270.345 1.00 34.37 421 LYS A O 1
ATOM 846 N N . PHE A 1 104 ? -49.081 36.021 -270.959 1.00 35.85 422 PHE A N 1
ATOM 847 C CA . PHE A 1 104 ? -47.874 36.124 -270.153 1.00 33.60 422 PHE A CA 1
ATOM 848 C C . PHE A 1 104 ? -47.825 37.473 -269.453 1.00 33.88 422 PHE A C 1
ATOM 849 O O . PHE A 1 104 ? -48.388 38.462 -269.929 1.00 34.17 422 PHE A O 1
ATOM 857 N N . ALA A 1 105 ? -47.129 37.501 -268.314 1.00 30.01 423 ALA A N 1
ATOM 858 C CA . ALA A 1 105 ? -47.062 38.711 -267.505 1.00 30.59 423 ALA A CA 1
ATOM 859 C C . ALA A 1 105 ? -46.049 39.715 -268.040 1.00 29.82 423 ALA A C 1
ATOM 860 O O . ALA A 1 105 ? -46.206 40.921 -267.818 1.00 33.03 423 ALA A O 1
ATOM 862 N N . ARG A 1 106 ? -45.007 39.252 -268.729 1.00 26.64 424 ARG A N 1
ATOM 863 C CA . ARG A 1 106 ? -43.962 40.133 -269.228 1.00 29.51 424 ARG A CA 1
ATOM 864 C C . ARG A 1 106 ? -43.748 39.893 -270.715 1.00 30.11 424 ARG A C 1
ATOM 865 O O . ARG A 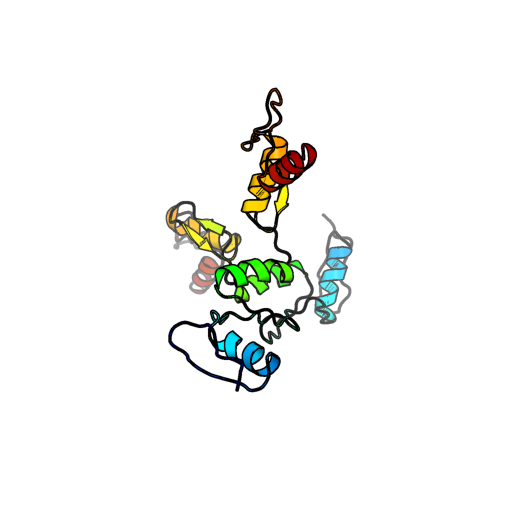1 106 ? -44.079 38.831 -271.249 1.00 27.06 424 ARG A O 1
ATOM 873 N N . SER A 1 107 ? -43.187 40.908 -271.381 1.00 34.17 425 SER A N 1
ATOM 874 C CA . SER A 1 107 ? -42.997 40.831 -272.826 1.00 35.02 425 SER A CA 1
ATOM 875 C C . SER A 1 107 ? -41.951 39.788 -273.201 1.00 33.98 425 SER A C 1
ATOM 876 O O . SER A 1 107 ? -42.098 39.092 -274.213 1.00 32.86 425 SER A O 1
ATOM 879 N N . ASP A 1 108 ? -40.882 39.671 -272.409 1.00 26.78 426 ASP A N 1
ATOM 880 C CA . ASP A 1 108 ? -39.846 38.692 -272.718 1.00 28.54 426 ASP A CA 1
ATOM 881 C C . ASP A 1 108 ? -40.335 37.259 -272.548 1.00 29.65 426 ASP A C 1
ATOM 882 O O . ASP 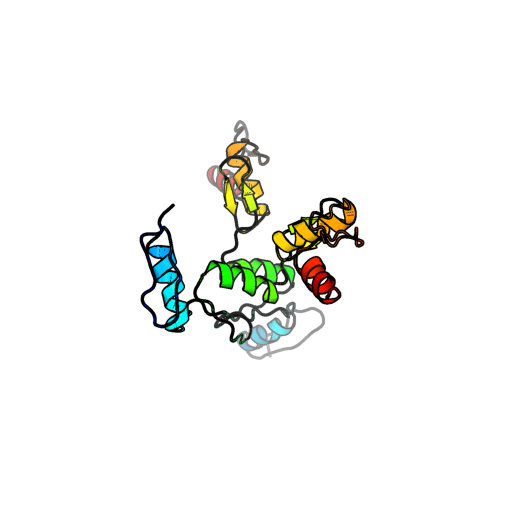A 1 108 ? -39.773 36.349 -273.167 1.00 30.11 426 ASP A O 1
ATOM 887 N N . GLU A 1 109 ? -41.364 37.036 -271.727 1.00 27.37 427 GLU A N 1
ATOM 888 C CA . GLU A 1 109 ? -41.999 35.722 -271.679 1.00 26.55 427 GLU A CA 1
ATOM 889 C C . GLU A 1 109 ? -42.676 35.400 -273.004 1.00 26.25 427 GLU A C 1
ATOM 890 O O . GLU A 1 109 ? -42.566 34.279 -273.515 1.00 26.97 427 GLU A O 1
ATOM 896 N N . LEU A 1 110 ? -43.387 36.377 -273.572 1.00 26.27 428 LEU A N 1
ATOM 897 C CA . LEU A 1 110 ? -44.060 36.163 -274.848 1.00 27.01 428 LEU A CA 1
ATOM 898 C C . LEU A 1 110 ? -43.056 35.980 -275.980 1.00 29.86 428 LEU A C 1
ATOM 899 O O . LEU A 1 110 ? -43.292 35.196 -276.907 1.00 28.26 428 LEU A O 1
ATOM 904 N N . VAL A 1 111 ? -41.930 36.695 -275.919 1.00 31.29 429 VAL A N 1
ATOM 905 C CA . VAL A 1 111 ? -40.911 36.577 -276.959 1.00 35.44 429 VAL A CA 1
ATOM 906 C C . VAL A 1 111 ? -40.356 35.159 -277.001 1.00 37.63 429 VAL A C 1
ATOM 907 O O . VAL A 1 111 ? -40.210 34.560 -278.074 1.00 33.49 429 VAL A O 1
ATOM 911 N N . ARG A 1 112 ? -40.039 34.598 -275.830 1.00 35.46 430 ARG A N 1
ATOM 912 C CA . ARG A 1 112 ? -39.585 33.212 -275.774 1.00 39.59 430 ARG A CA 1
ATOM 913 C C . ARG A 1 112 ? -40.653 32.260 -276.292 1.00 39.36 430 ARG A C 1
ATOM 914 O O . ARG A 1 112 ? -40.346 31.296 -277.004 1.00 38.33 430 ARG A O 1
ATOM 922 N N . HIS A 1 113 ? -41.916 32.511 -275.940 1.00 33.21 431 HIS A N 1
ATOM 923 C CA . HIS A 1 113 ? -42.995 31.632 -276.375 1.00 32.17 431 HIS A CA 1
ATOM 924 C C . HIS A 1 113 ? -43.200 31.705 -277.883 1.00 36.70 431 HIS A C 1
ATOM 925 O O . HIS A 1 113 ? -43.479 30.686 -278.525 1.00 38.93 431 HIS A O 1
ATOM 932 N N . HIS A 1 114 ? -43.068 32.901 -278.464 1.00 36.52 432 HIS A N 1
ATOM 933 C CA . HIS A 1 114 ? -43.252 33.050 -279.905 1.00 38.74 432 HIS A CA 1
ATOM 934 C C . HIS A 1 114 ? -42.234 32.238 -280.693 1.00 34.33 432 HIS A C 1
ATOM 935 O O . HIS A 1 114 ? -42.504 31.845 -281.833 1.00 37.64 432 HIS A O 1
ATOM 942 N N . ASN A 1 115 ? -41.066 31.969 -280.105 1.00 32.94 433 ASN A N 1
ATOM 943 C CA . ASN A 1 115 ? -40.035 31.204 -280.795 1.00 37.45 433 ASN A CA 1
ATOM 944 C C . ASN A 1 115 ? -40.428 29.751 -281.030 1.00 38.77 433 ASN A C 1
ATOM 945 O O . ASN A 1 115 ? -39.765 29.072 -281.822 1.00 40.41 433 ASN A O 1
ATOM 950 N N . MET A 1 116 ? -41.479 29.260 -280.372 1.00 35.29 434 MET A N 1
ATOM 951 C CA . MET A 1 116 ? -41.936 27.893 -280.582 1.00 39.74 434 MET A CA 1
ATOM 952 C C . MET A 1 116 ? -42.840 27.749 -281.799 1.00 44.36 434 MET A C 1
ATOM 953 O O . MET A 1 116 ? -43.105 26.618 -282.221 1.00 44.13 434 MET A O 1
ATOM 958 N N . HIS A 1 117 ? -43.314 28.853 -282.367 1.00 45.39 435 HIS A N 1
ATOM 959 C CA . HIS A 1 117 ? -44.243 28.827 -283.486 1.00 49.18 435 HIS A CA 1
ATOM 960 C C . HIS A 1 117 ? -43.501 29.011 -284.802 1.00 57.60 435 HIS A C 1
ATOM 961 O O . HIS A 1 117 ? -42.591 29.839 -284.905 1.00 54.88 435 HIS A O 1
ATOM 968 N N . GLN A 1 118 ? -43.900 28.235 -285.806 1.00 66.13 436 GLN A N 1
ATOM 969 C CA . GLN A 1 118 ? -43.320 28.325 -287.138 1.00 73.16 436 GLN A CA 1
ATOM 970 C C . GLN A 1 118 ? -44.352 27.837 -288.147 1.00 86.93 436 GLN A C 1
ATOM 971 O O . GLN A 1 118 ? -45.440 27.384 -287.781 1.00 90.09 436 GLN A O 1
ATOM 973 N N . ARG A 1 119 ? -43.996 27.936 -289.426 1.00 94.42 437 ARG A N 1
ATOM 974 C CA . ARG A 1 119 ? -44.864 27.522 -290.527 1.00 94.78 437 ARG A CA 1
ATOM 975 C C . ARG A 1 119 ? -46.220 28.221 -290.473 1.00 94.64 437 ARG A C 1
ATOM 976 O O . ARG A 1 119 ? -47.236 27.601 -290.161 1.00 95.66 437 ARG A O 1
ATOM 1505 N N . ARG D 1 3 ? 6.669 52.832 -213.344 1.00 47.47 321 ARG D N 1
ATOM 1506 C CA . ARG D 1 3 ? 5.487 52.911 -214.195 1.00 42.13 321 ARG D CA 1
ATOM 1507 C C . ARG D 1 3 ? 4.301 53.477 -213.419 1.00 40.38 321 ARG D C 1
ATOM 1508 O O . ARG D 1 3 ? 3.492 52.728 -212.874 1.00 37.99 321 ARG D O 1
ATOM 1516 N N . PRO D 1 4 ? 4.199 54.808 -213.377 1.00 42.93 322 PRO D N 1
ATOM 1517 C CA . PRO D 1 4 ? 3.179 55.439 -212.525 1.00 43.66 322 PRO D CA 1
ATOM 1518 C C . PRO D 1 4 ? 1.768 55.360 -213.080 1.00 39.56 322 PRO D C 1
ATOM 1519 O O . PRO D 1 4 ? 0.815 55.566 -212.318 1.00 38.93 322 PRO D O 1
ATOM 1523 N N . PHE D 1 5 ? 1.594 55.069 -214.366 1.00 34.69 323 PHE D N 1
ATOM 1524 C CA . PHE D 1 5 ? 0.296 55.169 -215.031 1.00 31.56 323 PHE D CA 1
ATOM 1525 C C . PHE D 1 5 ? -0.278 53.771 -215.244 1.00 26.35 323 PHE D C 1
ATOM 1526 O O . PHE D 1 5 ? 0.100 53.073 -216.189 1.00 32.06 323 PHE D O 1
ATOM 1534 N N . MET D 1 6 ? -1.202 53.373 -214.371 1.00 31.52 324 MET D N 1
ATOM 1535 C CA . MET D 1 6 ? -1.902 52.104 -214.510 1.00 30.49 324 MET D CA 1
ATOM 1536 C C . MET D 1 6 ? -3.211 52.306 -215.264 1.00 30.06 324 MET D C 1
ATOM 1537 O O . MET D 1 6 ? -3.909 53.304 -215.063 1.00 31.34 324 MET D O 1
ATOM 1542 N N . CYS D 1 7 ? -3.533 51.356 -216.139 1.00 29.49 325 CYS D N 1
ATOM 1543 C CA . CYS D 1 7 ? -4.781 51.418 -216.888 1.00 30.21 325 CYS D CA 1
ATOM 1544 C C . CYS D 1 7 ? -5.976 51.370 -215.944 1.00 31.62 325 CYS D C 1
ATOM 1545 O O . CYS D 1 7 ? -5.991 50.613 -214.970 1.00 31.17 325 CYS D O 1
ATOM 1548 N N . ALA D 1 8 ? -6.984 52.187 -216.241 1.00 31.14 326 ALA D N 1
ATOM 1549 C CA . ALA D 1 8 ? -8.174 52.293 -215.409 1.00 36.50 326 ALA D CA 1
ATOM 1550 C C . ALA D 1 8 ? -9.270 51.311 -215.800 1.00 38.74 326 ALA D C 1
ATOM 1551 O O . ALA D 1 8 ? -10.307 51.265 -215.128 1.00 39.43 326 ALA D O 1
ATOM 1553 N N . TYR D 1 9 ? -9.075 50.534 -216.861 1.00 36.51 327 TYR D N 1
ATOM 1554 C CA . TYR D 1 9 ? -10.086 49.568 -217.260 1.00 40.93 327 TYR D CA 1
ATOM 1555 C C . TYR D 1 9 ? -10.165 48.446 -216.226 1.00 41.82 327 TYR D C 1
ATOM 1556 O O . TYR D 1 9 ? -9.131 47.967 -215.752 1.00 40.68 327 TYR D O 1
ATOM 1565 N N . PRO D 1 10 ? -11.371 48.018 -215.851 1.00 48.51 328 PRO D N 1
ATOM 1566 C CA . PRO D 1 10 ? -11.507 47.021 -214.775 1.00 53.18 328 PRO D CA 1
ATOM 1567 C C . PRO D 1 10 ? -10.827 45.707 -215.127 1.00 51.68 328 PRO D C 1
ATOM 1568 O O . PRO D 1 10 ? -11.141 45.072 -216.136 1.00 55.61 328 PRO D O 1
ATOM 1572 N N . GLY D 1 11 ? -9.884 45.302 -214.279 1.00 47.66 329 GLY D N 1
ATOM 1573 C CA . GLY D 1 11 ? -9.241 44.012 -214.420 1.00 50.95 329 GLY D CA 1
ATOM 1574 C C . GLY D 1 11 ? -8.078 43.965 -215.382 1.00 50.70 329 GLY D C 1
ATOM 1575 O O . GLY D 1 11 ? -7.696 42.873 -215.817 1.00 53.81 329 GLY D O 1
ATOM 1576 N N . CYS D 1 12 ? -7.493 45.112 -215.729 1.00 46.03 330 CYS D N 1
ATOM 1577 C CA . CYS D 1 12 ? -6.384 45.152 -216.677 1.00 47.46 330 CYS D CA 1
ATOM 1578 C C . CYS D 1 12 ? -5.036 45.226 -215.965 1.00 47.75 330 CYS D C 1
ATOM 1579 O O . CYS D 1 12 ? -4.163 44.382 -216.189 1.00 44.22 330 CYS D O 1
ATOM 1582 N N . ASN D 1 13 ? -4.852 46.243 -215.120 1.00 40.21 331 ASN D N 1
ATOM 1583 C CA . ASN D 1 13 ? -3.670 46.422 -214.279 1.00 45.92 331 ASN D CA 1
ATOM 1584 C C . ASN D 1 13 ? -2.392 46.676 -215.070 1.00 43.59 331 ASN D C 1
ATOM 1585 O O . ASN D 1 13 ? -1.294 46.528 -214.524 1.00 44.99 331 ASN D O 1
ATOM 1590 N N . LYS D 1 14 ? -2.502 47.050 -216.343 1.00 35.27 332 LYS D N 1
ATOM 1591 C CA . LYS D 1 14 ? -1.323 47.402 -217.122 1.00 35.96 332 LYS D CA 1
ATOM 1592 C C . LYS D 1 14 ? -0.773 48.754 -216.680 1.00 34.34 332 LYS D C 1
ATOM 1593 O O . LYS D 1 14 ? -1.527 49.705 -216.461 1.00 37.89 332 LYS D O 1
ATOM 1599 N N . ARG D 1 15 ? 0.552 48.840 -216.567 1.00 33.13 333 ARG D N 1
ATOM 1600 C CA . ARG D 1 15 ? 1.227 50.047 -216.114 1.00 31.86 333 ARG D CA 1
ATOM 1601 C C . ARG D 1 15 ? 2.222 50.521 -217.166 1.00 31.61 333 ARG D C 1
ATOM 1602 O O . ARG D 1 15 ? 2.771 49.720 -217.927 1.00 37.00 333 ARG D O 1
ATOM 1610 N N . TYR D 1 16 ? 2.452 51.833 -217.199 1.00 29.01 334 TYR D N 1
ATOM 1611 C CA . TYR D 1 16 ? 3.300 52.444 -218.213 1.00 29.91 334 TYR D CA 1
ATOM 1612 C C . TYR D 1 16 ? 4.072 53.606 -217.608 1.00 35.43 334 TYR D C 1
ATOM 1613 O O . TYR D 1 16 ? 3.678 54.180 -216.590 1.00 35.33 334 TYR D O 1
ATOM 1622 N N . PHE D 1 17 ? 5.187 53.949 -218.259 1.00 34.35 335 PHE D N 1
ATOM 1623 C CA . PHE D 1 17 ? 6.031 55.043 -217.793 1.00 32.52 335 PHE D CA 1
ATOM 1624 C C . PHE D 1 17 ? 5.469 56.410 -218.161 1.00 33.69 335 PHE D C 1
ATOM 1625 O O . PHE D 1 17 ? 5.703 57.385 -217.439 1.00 33.00 335 PHE D O 1
ATOM 1633 N N . LYS D 1 18 ? 4.745 56.509 -219.273 1.00 30.18 336 LYS D N 1
ATOM 1634 C CA . LYS D 1 18 ? 4.258 57.785 -219.772 1.00 28.16 336 LYS D CA 1
ATOM 1635 C C . LYS D 1 18 ? 2.755 57.718 -219.992 1.00 27.86 336 LYS D C 1
ATOM 1636 O O . LYS D 1 18 ? 2.206 56.662 -220.321 1.00 28.59 336 LYS D O 1
ATOM 1642 N N . LEU D 1 19 ? 2.094 58.864 -219.806 1.00 27.52 337 LEU D N 1
ATOM 1643 C CA . LEU D 1 19 ? 0.651 58.928 -220.009 1.00 26.56 337 LEU D CA 1
ATOM 1644 C C . LEU D 1 19 ? 0.286 58.671 -221.467 1.00 24.73 337 LEU D C 1
ATOM 1645 O O . LEU D 1 19 ? -0.756 58.072 -221.758 1.00 24.60 337 LEU D O 1
ATOM 1650 N N . SER D 1 20 ? 1.137 59.113 -222.396 1.00 23.79 338 SER D N 1
ATOM 1651 C CA . SER D 1 20 ? 0.866 58.892 -223.813 1.00 23.19 338 SER D CA 1
ATOM 1652 C C . SER D 1 20 ? 0.888 57.408 -224.156 1.00 25.57 338 SER D C 1
ATOM 1653 O O . SER D 1 20 ? 0.109 56.945 -224.997 1.00 22.92 338 SER D O 1
ATOM 1656 N N . HIS D 1 21 ? 1.779 56.646 -223.516 1.00 22.59 339 HIS D N 1
ATOM 1657 C CA . HIS D 1 21 ? 1.814 55.203 -223.736 1.00 23.19 339 HIS D CA 1
ATOM 1658 C C . HIS D 1 21 ? 0.518 54.554 -223.267 1.00 23.50 339 HIS D C 1
ATOM 1659 O O . HIS D 1 21 ? -0.050 53.699 -223.957 1.00 23.36 339 HIS D O 1
ATOM 1666 N N . LEU D 1 22 ? 0.032 54.958 -222.091 1.00 22.56 340 LEU D N 1
ATOM 1667 C CA . LEU D 1 22 ? -1.224 54.419 -221.579 1.00 21.88 340 LEU D CA 1
ATOM 1668 C C . LEU D 1 22 ? -2.399 54.838 -222.453 1.00 22.65 340 LEU D C 1
ATOM 1669 O O . LEU D 1 22 ? -3.330 54.053 -222.673 1.00 23.24 340 LEU D O 1
ATOM 1674 N N . GLN D 1 23 ? -2.371 56.073 -222.960 1.00 22.51 341 GLN D N 1
ATOM 1675 C CA . GLN D 1 23 ? -3.451 56.554 -223.815 1.00 25.14 341 GLN D CA 1
ATOM 1676 C C . GLN D 1 23 ? -3.609 55.677 -225.051 1.00 25.76 341 GLN D C 1
ATOM 1677 O O . GLN D 1 23 ? -4.733 55.358 -225.457 1.00 26.38 341 GLN D O 1
ATOM 1683 N N . MET D 1 24 ? -2.493 55.271 -225.661 1.00 22.22 342 MET D N 1
ATOM 1684 C CA . MET D 1 24 ? -2.567 54.389 -226.821 1.00 21.93 342 MET D CA 1
ATOM 1685 C C . MET D 1 24 ? -3.038 52.994 -226.425 1.00 24.15 342 MET D C 1
ATOM 1686 O O . MET D 1 24 ? -3.837 52.379 -227.140 1.00 26.76 342 MET D O 1
ATOM 1691 N N . HIS D 1 25 ? -2.561 52.483 -225.288 1.00 25.06 343 HIS D N 1
ATOM 1692 C CA . HIS D 1 25 ? -2.983 51.160 -224.836 1.00 25.42 343 HIS D CA 1
ATOM 1693 C C . HIS D 1 25 ? -4.480 51.111 -224.563 1.00 25.68 343 HIS D C 1
ATOM 1694 O O . HIS D 1 25 ? -5.149 50.129 -224.905 1.00 28.91 343 HIS D O 1
ATOM 1701 N N . SER D 1 26 ? -5.024 52.164 -223.945 1.00 25.70 344 SER D N 1
ATOM 1702 C CA . SER D 1 26 ? -6.409 52.132 -223.489 1.00 30.59 344 SER D CA 1
ATOM 1703 C C . SER D 1 26 ? -7.401 52.002 -224.638 1.00 30.67 344 SER D C 1
ATOM 1704 O O . SER D 1 26 ? -8.527 51.540 -224.420 1.00 33.64 344 SER D O 1
ATOM 1707 N N . ARG D 1 27 ? -7.014 52.393 -225.855 1.00 29.90 345 ARG D N 1
ATOM 1708 C CA . ARG D 1 27 ? -7.934 52.313 -226.984 1.00 30.74 345 ARG D CA 1
ATOM 1709 C C . ARG D 1 27 ? -8.269 50.876 -227.362 1.00 34.28 345 ARG D C 1
ATOM 1710 O O . ARG D 1 27 ? -9.268 50.648 -228.053 1.00 37.25 345 ARG D O 1
ATOM 1718 N N . LYS D 1 28 ? -7.466 49.904 -226.922 1.00 32.65 346 LYS D N 1
ATOM 1719 C CA . LYS D 1 28 ? -7.772 48.507 -227.201 1.00 35.71 346 LYS D CA 1
ATOM 1720 C C . LYS D 1 28 ? -9.024 48.039 -226.471 1.00 38.80 346 LYS D C 1
ATOM 1721 O O . LYS D 1 28 ? -9.616 47.028 -226.865 1.00 40.00 346 LYS D O 1
ATOM 1727 N N . HIS D 1 29 ? -9.440 48.750 -225.421 1.00 38.53 347 HIS D N 1
ATOM 1728 C CA . HIS D 1 29 ? -10.612 48.365 -224.647 1.00 42.07 347 HIS D CA 1
ATOM 1729 C C . HIS D 1 29 ? -11.912 48.906 -225.221 1.00 46.72 347 HIS D C 1
ATOM 1730 O O . HIS D 1 29 ? -12.986 48.422 -224.846 1.00 52.16 347 HIS D O 1
ATOM 1737 N N . THR D 1 30 ? -11.846 49.891 -226.110 1.00 50.23 348 THR D N 1
ATOM 1738 C CA . THR D 1 30 ? -13.053 50.467 -226.678 1.00 49.88 348 THR D CA 1
ATOM 1739 C C . THR D 1 30 ? -13.669 49.518 -227.702 1.00 55.44 348 THR D C 1
ATOM 1740 O O . THR D 1 30 ? -13.019 48.601 -228.211 1.00 58.18 348 THR D O 1
ATOM 1744 N N . GLY D 1 31 ? -14.944 49.753 -227.998 1.00 57.53 349 GLY D N 1
ATOM 1745 C CA . GLY D 1 31 ? -15.660 48.879 -228.910 1.00 59.22 349 GLY D CA 1
ATOM 1746 C C . GLY D 1 31 ? -15.123 48.979 -230.327 1.00 58.79 349 GLY D C 1
ATOM 1747 O O . GLY D 1 31 ? -14.739 50.051 -230.799 1.00 57.56 349 GLY D O 1
ATOM 1748 N N . GLU D 1 32 ? -15.102 47.840 -231.013 1.00 57.64 350 GLU D N 1
ATOM 1749 C CA . GLU D 1 32 ? -14.583 47.785 -232.370 1.00 54.49 350 GLU D CA 1
ATOM 1750 C C . GLU D 1 32 ? -15.555 48.439 -233.351 1.00 48.16 350 GLU D C 1
ATOM 1751 O O . GLU D 1 32 ? -16.747 48.604 -233.078 1.00 41.39 350 GLU D O 1
ATOM 1753 N N . LYS D 1 33 ? -15.019 48.817 -234.515 1.00 41.08 351 LYS D N 1
ATOM 1754 C CA . LYS D 1 33 ? -15.795 49.363 -235.626 1.00 32.75 351 LYS D CA 1
ATOM 1755 C C . LYS D 1 33 ? -15.515 48.496 -236.848 1.00 34.73 351 LYS D C 1
ATOM 1756 O O . LYS D 1 33 ? -14.701 48.861 -237.710 1.00 36.96 351 LYS D O 1
ATOM 1762 N N . PRO D 1 34 ? -16.172 47.338 -236.957 1.00 34.79 352 PRO D N 1
ATOM 1763 C CA . PRO D 1 34 ? -15.826 46.386 -238.021 1.00 35.14 352 PRO D CA 1
ATOM 1764 C C . PRO D 1 34 ? -16.389 46.729 -239.391 1.00 29.83 352 PRO D C 1
ATOM 1765 O O . PRO D 1 34 ? -16.013 46.070 -240.370 1.00 33.95 352 PRO D O 1
ATOM 1769 N N . TYR D 1 35 ? -17.268 47.721 -239.501 1.00 26.42 353 TYR D N 1
ATOM 1770 C CA . TYR D 1 35 ? -17.925 48.050 -240.765 1.00 25.34 353 TYR D CA 1
ATOM 1771 C C . TYR D 1 35 ? -17.244 49.276 -241.361 1.00 28.01 353 TYR D C 1
ATOM 1772 O O . TYR D 1 35 ? -17.461 50.404 -240.910 1.00 29.28 353 TYR D O 1
ATOM 1781 N N . GLN D 1 36 ? -16.420 49.052 -242.380 1.00 24.16 354 GLN D N 1
ATOM 1782 C CA . GLN D 1 36 ? -15.654 50.113 -243.016 1.00 24.99 354 GLN D CA 1
ATOM 1783 C C . GLN D 1 36 ? -16.263 50.466 -244.367 1.00 25.54 354 GLN D C 1
ATOM 1784 O O . GLN D 1 36 ? -16.724 49.588 -245.102 1.00 25.68 354 GLN D O 1
ATOM 1790 N N . CYS D 1 37 ? -16.263 51.757 -244.685 1.00 23.93 355 CYS D N 1
ATOM 1791 C CA . CYS D 1 37 ? -16.786 52.226 -245.959 1.00 20.98 355 CYS D CA 1
ATOM 1792 C C . CYS D 1 37 ? -15.793 51.923 -247.074 1.00 25.03 355 CYS D C 1
ATOM 1793 O O . CYS D 1 37 ? -14.597 52.201 -246.946 1.00 26.67 355 CYS D O 1
ATOM 1796 N N . ASP D 1 38 ? -16.293 51.355 -248.170 1.00 20.64 356 ASP D N 1
ATOM 1797 C CA . ASP D 1 38 ? -15.460 50.960 -249.296 1.00 21.43 356 ASP D CA 1
ATOM 1798 C C . ASP D 1 38 ? -15.588 51.909 -250.479 1.00 23.27 356 ASP D C 1
ATOM 1799 O O . ASP D 1 38 ? -15.150 51.572 -251.583 1.00 24.57 356 ASP D O 1
ATOM 1804 N N . PHE D 1 39 ? -16.178 53.082 -250.272 1.00 20.61 357 PHE D N 1
ATOM 1805 C CA . PHE D 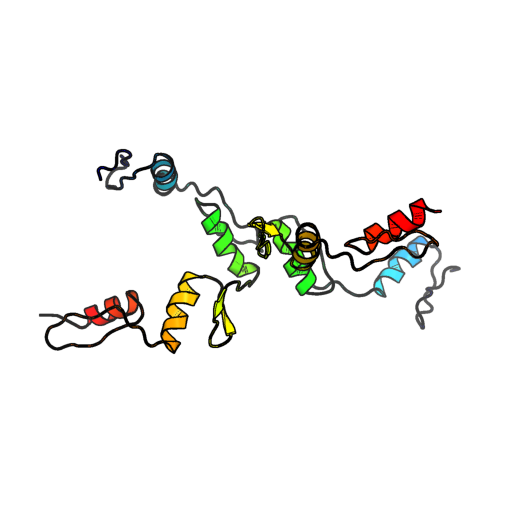1 39 ? -16.191 54.111 -251.299 1.00 21.93 357 PHE D CA 1
ATOM 1806 C C . PHE D 1 39 ? -14.792 54.695 -251.466 1.00 27.03 357 PHE D C 1
ATOM 1807 O O . PHE D 1 39 ? -14.007 54.760 -250.516 1.00 29.74 357 PHE D O 1
ATOM 1815 N N . LYS D 1 40 ? -14.482 55.115 -252.691 1.00 23.73 358 LYS D N 1
ATOM 1816 C CA . LYS D 1 40 ? -13.134 55.567 -253.015 1.00 26.94 358 LYS D CA 1
ATOM 1817 C C . LYS D 1 40 ? -12.698 56.715 -252.112 1.00 26.89 358 LYS D C 1
ATOM 1818 O O . LYS D 1 40 ? -13.415 57.708 -251.956 1.00 30.36 358 LYS D O 1
ATOM 1824 N N . ASP D 1 41 ? -11.517 56.562 -251.510 1.00 29.75 359 ASP D N 1
ATOM 1825 C CA . ASP D 1 41 ? -10.843 57.552 -250.669 1.00 33.24 359 ASP D CA 1
ATOM 1826 C C . ASP D 1 41 ? -11.563 57.831 -249.355 1.00 30.25 359 ASP D C 1
ATOM 1827 O O . ASP D 1 41 ? -11.170 58.754 -248.632 1.00 35.12 359 ASP D O 1
ATOM 1832 N N . CYS D 1 42 ? -12.596 57.066 -249.014 1.00 25.38 360 CYS D N 1
ATOM 1833 C CA . CYS D 1 42 ? -13.257 57.189 -247.721 1.00 28.84 360 CYS D CA 1
ATOM 1834 C C . CYS D 1 42 ? -12.798 56.056 -246.814 1.00 31.72 360 CYS D C 1
ATOM 1835 O O . CYS D 1 42 ? -12.862 54.882 -247.196 1.00 42.11 360 CYS D O 1
ATOM 1838 N N . GLU D 1 43 ? -12.334 56.410 -245.618 1.00 32.76 361 GLU D N 1
ATOM 1839 C CA . GLU D 1 43 ? -11.815 55.441 -244.663 1.00 37.98 361 GLU D CA 1
ATOM 1840 C C . GLU D 1 43 ? -12.662 55.349 -243.401 1.00 29.92 361 GLU D C 1
ATOM 1841 O O . GLU D 1 43 ? -12.196 54.803 -242.395 1.00 38.52 361 GLU D O 1
ATOM 1843 N N . ARG D 1 44 ? -13.890 55.863 -243.427 1.00 27.48 362 ARG D N 1
ATOM 1844 C CA . ARG D 1 44 ? -14.723 55.868 -242.232 1.00 25.36 362 ARG D CA 1
ATOM 1845 C C . ARG D 1 44 ? -15.107 54.451 -241.827 1.00 29.08 362 ARG D C 1
ATOM 1846 O O . ARG D 1 44 ? -15.396 53.598 -242.671 1.00 29.82 362 ARG D O 1
ATOM 1854 N N . ARG D 1 45 ? -15.109 54.208 -240.519 1.00 27.45 363 ARG D N 1
ATOM 1855 C CA . ARG D 1 45 ? -15.514 52.936 -239.944 1.00 25.92 363 ARG D CA 1
ATOM 1856 C C . ARG D 1 45 ? -16.648 53.172 -238.956 1.00 24.93 363 ARG D C 1
ATOM 1857 O O . ARG D 1 45 ? -16.739 54.237 -238.338 1.00 29.56 363 ARG D O 1
ATOM 1865 N N . PHE D 1 46 ? -17.516 52.172 -238.810 1.00 24.34 364 PHE D N 1
ATOM 1866 C CA . PHE D 1 46 ? -18.696 52.305 -237.968 1.00 24.09 364 PHE D CA 1
ATOM 1867 C C . PHE D 1 46 ? -18.881 51.053 -237.124 1.00 28.02 364 PHE D C 1
ATOM 1868 O O . PHE D 1 46 ? -18.473 49.955 -237.511 1.00 25.00 364 PHE D O 1
ATOM 1876 N N . SER D 1 47 ? -19.509 51.234 -235.960 1.00 26.04 365 SER D N 1
ATOM 1877 C CA . SER D 1 47 ? -19.736 50.111 -235.058 1.00 26.70 365 SER D CA 1
ATOM 1878 C C . SER D 1 47 ? -20.831 49.185 -235.569 1.00 26.56 365 SER D C 1
ATOM 1879 O O . SER D 1 47 ? -20.790 47.977 -235.307 1.00 27.66 365 SER D O 1
ATOM 1882 N N . ARG D 1 48 ? -21.815 49.722 -236.287 1.00 23.61 366 ARG D N 1
ATOM 1883 C CA . ARG D 1 48 ? -22.960 48.948 -236.743 1.00 23.82 366 ARG D CA 1
ATOM 1884 C C . ARG D 1 48 ? -23.144 49.134 -238.242 1.00 24.62 366 ARG D C 1
ATOM 1885 O O . ARG D 1 48 ? -22.809 50.183 -238.801 1.00 23.48 366 ARG D O 1
ATOM 1893 N N . SER D 1 49 ? -23.688 48.099 -238.890 1.00 24.03 367 SER D N 1
ATOM 1894 C CA . SER D 1 49 ? -23.843 48.134 -240.341 1.00 24.64 367 SER D CA 1
ATOM 1895 C C . SER D 1 49 ? -24.877 49.163 -240.777 1.00 24.04 367 SER D C 1
ATOM 1896 O O . SER D 1 49 ? -24.739 49.756 -241.853 1.00 23.04 367 SER D O 1
ATOM 1899 N N . ASP D 1 50 ? -25.918 49.386 -239.970 1.00 23.56 368 ASP D N 1
ATOM 1900 C CA . ASP D 1 50 ? -26.931 50.365 -240.347 1.00 22.09 368 ASP D CA 1
ATOM 1901 C C . ASP D 1 50 ? -26.376 51.783 -240.312 1.00 19.13 368 ASP D C 1
ATOM 1902 O O . ASP D 1 50 ? -26.849 52.651 -241.055 1.00 20.21 368 ASP D O 1
ATOM 1907 N N . GLN D 1 51 ? -25.379 52.037 -239.462 1.00 18.02 369 GLN D N 1
ATOM 1908 C CA . GLN D 1 51 ? -24.710 53.333 -239.480 1.00 18.38 369 GLN D CA 1
ATOM 1909 C C . GLN D 1 51 ? -23.886 53.499 -240.749 1.00 16.66 369 GLN D C 1
ATOM 1910 O O . GLN D 1 51 ? -23.810 54.598 -241.310 1.00 19.86 369 GLN D O 1
ATOM 1916 N N . LEU D 1 52 ? -23.261 52.416 -241.215 1.00 18.93 370 LEU D N 1
ATOM 1917 C CA . LEU D 1 52 ? -22.522 52.471 -242.471 1.00 18.79 370 LEU D CA 1
ATOM 1918 C C . LEU D 1 52 ? -23.460 52.704 -243.647 1.00 20.26 370 LEU D C 1
ATOM 1919 O O . LEU D 1 52 ? -23.172 53.525 -244.526 1.00 18.83 370 LEU D O 1
ATOM 1924 N N . LYS D 1 53 ? -24.592 51.995 -243.676 1.00 20.12 371 LYS D N 1
ATOM 1925 C CA . LYS D 1 53 ? -25.548 52.166 -244.764 1.00 19.85 371 LYS D CA 1
ATOM 1926 C C . LYS D 1 53 ? -26.083 53.591 -244.810 1.00 21.00 371 LYS D C 1
ATOM 1927 O O . LYS D 1 53 ? -26.196 54.186 -245.888 1.00 20.98 371 LYS D O 1
ATOM 1933 N N . ARG D 1 54 ? -26.415 54.157 -243.647 1.00 17.90 372 ARG D N 1
ATOM 1934 C CA . ARG D 1 54 ? -26.870 55.542 -243.602 1.00 17.82 372 ARG D CA 1
ATOM 1935 C C . ARG D 1 54 ? -25.777 56.492 -244.076 1.00 19.41 372 ARG D C 1
ATOM 1936 O O . ARG D 1 54 ? -26.051 57.449 -244.810 1.00 18.89 372 ARG D O 1
ATOM 1944 N N . HIS D 1 55 ? -24.530 56.233 -243.674 1.00 19.08 373 HIS D N 1
ATOM 1945 C CA . HIS D 1 55 ? -23.417 57.083 -244.083 1.00 18.59 373 HIS D CA 1
ATOM 1946 C C . HIS D 1 55 ? -23.227 57.070 -245.594 1.00 20.17 373 HIS D C 1
ATOM 1947 O O . HIS D 1 55 ? -22.968 58.115 -246.202 1.00 20.93 373 HIS D O 1
ATOM 1954 N N . GLN D 1 56 ? -23.345 55.896 -246.218 1.00 19.53 374 GLN D N 1
ATOM 1955 C CA . GLN D 1 56 ? -23.075 55.790 -247.647 1.00 23.23 374 GLN D CA 1
ATOM 1956 C C . GLN D 1 56 ? -24.114 56.503 -248.502 1.00 22.11 374 GLN D C 1
ATOM 1957 O O . GLN D 1 56 ? -23.895 56.653 -249.710 1.00 20.10 374 GLN D O 1
ATOM 1963 N N . ARG D 1 57 ? -25.227 56.950 -247.914 1.00 23.22 375 ARG D N 1
ATOM 1964 C CA . ARG D 1 57 ? -26.131 57.844 -248.629 1.00 22.63 375 ARG D CA 1
ATOM 1965 C C . ARG D 1 57 ? -25.459 59.163 -248.982 1.00 23.31 375 ARG D C 1
ATOM 1966 O O . ARG D 1 57 ? -25.890 59.833 -249.927 1.00 24.17 375 ARG D O 1
ATOM 1974 N N . ARG D 1 58 ? -24.417 59.554 -248.242 1.00 20.17 376 ARG D N 1
ATOM 1975 C CA . ARG D 1 58 ? -23.661 60.747 -248.604 1.00 21.98 376 ARG D CA 1
ATOM 1976 C C . ARG D 1 58 ? -22.933 60.562 -249.927 1.00 25.96 376 ARG D C 1
ATOM 1977 O O . ARG D 1 58 ? -22.774 61.524 -250.688 1.00 29.11 376 ARG D O 1
ATOM 1985 N N . HIS D 1 59 ? -22.486 59.339 -250.218 1.00 23.85 377 HIS D N 1
ATOM 1986 C CA . HIS D 1 59 ? -21.762 59.087 -251.459 1.00 23.69 377 HIS D CA 1
ATOM 1987 C C . HIS D 1 59 ? -22.706 58.953 -252.647 1.00 23.16 377 HIS D C 1
ATOM 1988 O O . HIS D 1 59 ? -22.384 59.407 -253.750 1.00 25.66 377 HIS D O 1
ATOM 1995 N N . THR D 1 60 ? -23.868 58.330 -252.447 1.00 22.58 378 THR D N 1
ATOM 1996 C CA . THR D 1 60 ? -24.834 58.196 -253.529 1.00 21.76 378 THR D CA 1
ATOM 1997 C C . THR D 1 60 ? -25.696 59.442 -253.701 1.00 26.35 378 THR D C 1
ATOM 1998 O O . THR D 1 60 ? -26.250 59.649 -254.786 1.00 26.42 378 THR D O 1
ATOM 2002 N N . GLY D 1 61 ? -25.812 60.273 -252.666 1.00 25.24 379 GLY D N 1
ATOM 2003 C CA . GLY D 1 61 ? -26.645 61.458 -252.744 1.00 24.24 379 GLY D CA 1
ATOM 2004 C C . GLY D 1 61 ? -28.131 61.185 -252.746 1.00 27.86 379 GLY D C 1
ATOM 2005 O O . GLY D 1 61 ? -28.914 62.073 -253.093 1.00 28.97 379 GLY D O 1
ATOM 2006 N N . VAL D 1 62 ? -28.541 59.979 -252.356 1.00 23.25 380 VAL D N 1
ATOM 2007 C CA A VAL D 1 62 ? -29.956 59.625 -252.382 0.50 24.13 380 VAL D CA 1
ATOM 2008 C CA B VAL D 1 62 ? -29.955 59.620 -252.377 0.50 24.14 380 VAL D CA 1
ATOM 2009 C C . VAL D 1 62 ? -30.673 60.294 -251.219 1.00 23.17 380 VAL D C 1
ATOM 2010 O O . VAL D 1 62 ? -30.135 60.417 -250.110 1.00 26.22 380 VAL D O 1
ATOM 2017 N N . LYS D 1 63 ? -31.899 60.754 -251.475 1.00 23.84 381 LYS D N 1
ATOM 2018 C CA . LYS D 1 63 ? -32.769 61.353 -250.463 1.00 23.71 381 LYS D CA 1
ATOM 2019 C C . LYS D 1 63 ? -34.081 60.582 -250.492 1.00 24.25 381 LYS D C 1
ATOM 2020 O O . LYS D 1 63 ? -35.054 61.002 -251.134 1.00 30.46 381 LYS D O 1
ATOM 2026 N N . PRO D 1 64 ? -34.145 59.438 -249.802 1.00 23.33 382 PRO D N 1
ATOM 2027 C CA . PRO D 1 64 ? -35.286 58.525 -249.982 1.00 28.52 382 PRO D CA 1
ATOM 2028 C C . PRO D 1 64 ? -36.575 58.990 -249.324 1.00 27.79 382 PRO D C 1
ATOM 2029 O O . PRO D 1 64 ? -37.625 58.388 -249.588 1.00 28.97 382 PRO D O 1
ATOM 2033 N N . PHE D 1 65 ? -36.543 60.024 -248.487 1.00 26.62 383 PHE D N 1
ATOM 2034 C CA . PHE D 1 65 ? -37.692 60.417 -247.679 1.00 25.58 383 PHE D CA 1
ATOM 2035 C C . PHE D 1 65 ? -38.177 61.787 -248.129 1.00 26.61 383 PHE D C 1
ATOM 2036 O O . PHE D 1 65 ? -37.442 62.776 -248.024 1.00 35.30 383 PHE D O 1
ATOM 2044 N N . GLN D 1 66 ? -39.414 61.841 -248.621 1.00 23.43 384 GLN D N 1
ATOM 2045 C CA . GLN D 1 66 ? -39.978 63.047 -249.210 1.00 26.69 384 GLN D CA 1
ATOM 2046 C C . GLN D 1 66 ? -41.136 63.566 -248.368 1.00 28.29 384 GLN D C 1
ATOM 2047 O O . GLN D 1 66 ? -42.003 62.795 -247.941 1.00 29.25 384 GLN D O 1
ATOM 2053 N N . CYS D 1 67 ? -41.146 64.878 -248.141 1.00 23.42 385 CYS D N 1
ATOM 2054 C CA . CYS D 1 67 ? -42.233 65.507 -247.407 1.00 25.91 385 CYS D CA 1
ATOM 2055 C C . CYS D 1 67 ? -43.511 65.485 -248.235 1.00 32.01 385 CYS D C 1
ATOM 2056 O O . CYS D 1 67 ? -43.499 65.817 -249.423 1.00 33.29 385 CYS D O 1
ATOM 2059 N N . LYS D 1 68 ? -44.620 65.100 -247.605 1.00 29.61 386 LYS D N 1
ATOM 2060 C CA . LYS D 1 68 ? -45.897 65.027 -248.303 1.00 33.53 386 LYS D CA 1
ATOM 2061 C C . LYS D 1 68 ? -46.561 66.387 -248.473 1.00 37.37 386 LYS D C 1
ATOM 2062 O O . LYS D 1 68 ? -47.603 66.470 -249.132 1.00 40.53 386 LYS D O 1
ATOM 2068 N N . THR D 1 69 ? -45.985 67.448 -247.909 1.00 36.54 387 THR D N 1
ATOM 2069 C CA . THR D 1 69 ? -46.557 68.788 -247.981 1.00 36.40 387 THR D CA 1
ATOM 2070 C C . THR D 1 69 ? -45.856 69.674 -249.004 1.00 39.23 387 THR D C 1
ATOM 2071 O O . THR D 1 69 ? -46.518 70.299 -249.837 1.00 41.54 387 THR D O 1
ATOM 2075 N N . CYS D 1 70 ? -44.526 69.743 -248.958 1.00 35.35 388 CYS D N 1
ATOM 2076 C CA . CYS D 1 70 ? -43.760 70.603 -249.851 1.00 32.54 388 CYS D CA 1
ATOM 2077 C C . CYS D 1 70 ? -42.892 69.827 -250.833 1.00 34.14 388 CYS D C 1
ATOM 2078 O O . CYS D 1 70 ? -42.185 70.448 -251.634 1.00 37.74 388 CYS D O 1
ATOM 2081 N N . GLN D 1 71 ? -42.917 68.495 -250.783 1.00 34.58 389 GLN D N 1
ATOM 2082 C CA . GLN D 1 71 ? -42.208 67.598 -251.695 1.00 32.51 389 GLN D CA 1
ATOM 2083 C C . GLN D 1 71 ? -40.692 67.701 -251.590 1.00 31.98 389 GLN D C 1
ATOM 2084 O O . GLN D 1 71 ? -39.985 67.196 -252.472 1.00 32.65 389 GLN D O 1
ATOM 2090 N N . ARG D 1 72 ? -40.163 68.327 -250.542 1.00 26.59 390 ARG D N 1
ATOM 2091 C CA . ARG D 1 72 ? -38.721 68.326 -250.343 1.00 25.62 390 ARG D CA 1
ATOM 2092 C C . ARG D 1 72 ? -38.260 66.941 -249.907 1.00 27.89 390 ARG D C 1
ATOM 2093 O O . ARG D 1 72 ? -38.927 66.265 -249.119 1.00 28.36 390 ARG D O 1
ATOM 2101 N N . LYS D 1 73 ? -37.118 66.515 -250.435 1.00 24.99 391 LYS D N 1
ATOM 2102 C CA . LYS D 1 73 ? -36.577 65.192 -250.168 1.00 23.74 391 LYS D CA 1
ATOM 2103 C C . LYS D 1 73 ? -35.448 65.273 -249.147 1.00 21.28 391 LYS D C 1
ATOM 2104 O O . LYS D 1 73 ? -34.710 66.260 -249.086 1.00 24.40 391 LYS D O 1
ATOM 2110 N N . PHE D 1 74 ? -35.323 64.220 -248.340 1.00 20.45 392 PHE D N 1
ATOM 2111 C CA . PHE D 1 74 ? -34.375 64.203 -247.237 1.00 18.66 392 PHE D CA 1
ATOM 2112 C C . PHE D 1 74 ? -33.641 62.872 -247.204 1.00 19.80 392 PHE D C 1
ATOM 2113 O O . PHE D 1 74 ? -34.184 61.832 -247.587 1.00 20.71 392 PHE D O 1
ATOM 2121 N N . SER D 1 75 ? -32.396 62.917 -246.729 1.00 20.46 393 SER D N 1
ATOM 2122 C CA . SER D 1 75 ? -31.570 61.718 -246.667 1.00 22.98 393 SER D CA 1
ATOM 2123 C C . SER D 1 75 ? -31.997 60.767 -245.558 1.00 21.34 393 SER D C 1
ATOM 2124 O O . SER D 1 75 ? -31.693 59.571 -245.638 1.00 20.89 393 SER D O 1
ATOM 2127 N N . ARG D 1 76 ? -32.688 61.259 -244.532 1.00 18.83 394 ARG D N 1
ATOM 2128 C CA . ARG D 1 76 ? -32.963 60.462 -243.346 1.00 18.69 394 ARG D CA 1
ATOM 2129 C C . ARG D 1 76 ? -34.397 60.674 -242.885 1.00 24.11 394 ARG D C 1
ATOM 2130 O O . ARG D 1 76 ? -34.959 61.765 -243.020 1.00 19.57 394 ARG D O 1
ATOM 2138 N N . SER D 1 77 ? -34.980 59.611 -242.322 1.00 18.39 395 SER D N 1
ATOM 2139 C CA . SER D 1 77 ? -36.385 59.648 -241.928 1.00 16.58 395 SER D CA 1
ATOM 2140 C C . SER D 1 77 ? -36.605 60.489 -240.678 1.00 20.11 395 SER D C 1
ATOM 2141 O O . SER D 1 77 ? -37.657 61.124 -240.542 1.00 19.08 395 SER D O 1
ATOM 2144 N N . ASP D 1 78 ? -35.643 60.496 -239.751 1.00 19.01 396 ASP D N 1
ATOM 2145 C CA . ASP D 1 78 ? -35.801 61.307 -238.549 1.00 18.87 396 ASP D CA 1
ATOM 2146 C C . ASP D 1 78 ? -35.758 62.793 -238.874 1.00 20.38 396 ASP D C 1
ATOM 2147 O O . ASP D 1 78 ? -36.470 63.586 -238.247 1.00 19.54 396 ASP D O 1
ATOM 2152 N N . HIS D 1 79 ? -34.952 63.188 -239.860 1.00 17.57 397 HIS D N 1
ATOM 2153 C CA . HIS D 1 79 ? -34.911 64.591 -240.252 1.00 17.59 397 HIS D CA 1
ATOM 2154 C C . HIS D 1 79 ? -36.145 64.985 -241.053 1.00 17.84 397 HIS D C 1
ATOM 2155 O O . HIS D 1 79 ? -36.564 66.147 -241.008 1.00 19.02 397 HIS D O 1
ATOM 2162 N N . LEU D 1 80 ? -36.7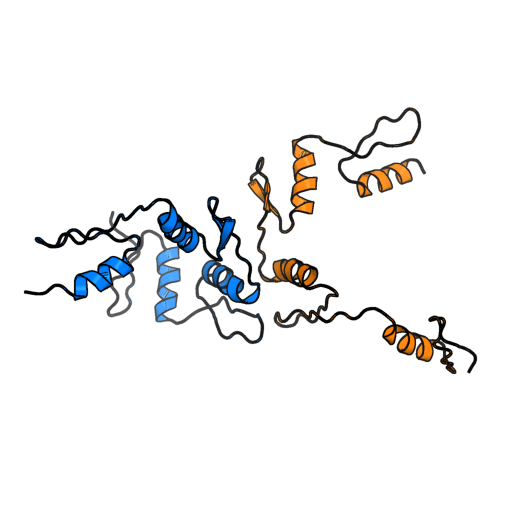37 64.043 -241.792 1.00 17.47 398 LEU D N 1
ATOM 2163 C CA . LEU D 1 80 ? -38.032 64.310 -242.408 1.00 18.75 398 LEU D CA 1
ATOM 2164 C C . LEU D 1 80 ? -39.104 64.528 -241.349 1.00 20.93 398 LEU D C 1
ATOM 2165 O O . LEU D 1 80 ? -39.971 65.397 -241.502 1.00 20.91 398 LEU D O 1
ATOM 2170 N N . LYS D 1 81 ? -39.057 63.749 -240.265 1.00 18.06 399 LYS D N 1
ATOM 2171 C CA . LYS D 1 81 ? -40.075 63.858 -239.223 1.00 17.35 399 LYS D CA 1
ATOM 2172 C C . LYS D 1 81 ? -40.051 65.233 -238.567 1.00 23.57 399 LYS D C 1
ATOM 2173 O O . LYS D 1 81 ? -41.098 65.869 -238.396 1.00 23.33 399 LYS D O 1
ATOM 2179 N N . THR D 1 82 ? -38.862 65.708 -238.184 1.00 18.89 400 THR D N 1
ATOM 2180 C CA . THR D 1 82 ? -38.776 67.024 -237.560 1.00 18.54 400 THR D CA 1
ATOM 2181 C C . THR D 1 82 ? -39.056 68.139 -238.560 1.00 22.45 400 THR D C 1
ATOM 2182 O O . THR D 1 82 ? -39.580 69.191 -238.179 1.00 22.77 400 THR D O 1
ATOM 2186 N N . HIS D 1 83 ? -38.719 67.932 -239.836 1.00 19.54 401 HIS D N 1
ATOM 2187 C CA . HIS D 1 83 ? -39.084 68.911 -240.854 1.00 19.08 401 HIS D CA 1
ATOM 2188 C C . HIS D 1 83 ? -40.596 69.020 -240.995 1.00 21.98 401 HIS D C 1
ATOM 2189 O O . HIS D 1 83 ? -41.133 70.119 -241.179 1.00 24.72 401 HIS D O 1
ATOM 2196 N N . THR D 1 84 ? -41.298 67.886 -240.923 1.00 20.29 402 THR D N 1
ATOM 2197 C CA . THR D 1 84 ? -42.751 67.899 -241.060 1.00 23.73 402 THR D CA 1
ATOM 2198 C C . THR D 1 84 ? -43.410 68.715 -239.954 1.00 25.05 402 THR D C 1
ATOM 2199 O O . THR D 1 84 ? -44.477 69.303 -240.166 1.00 28.61 402 THR D O 1
ATOM 2203 N N . ARG D 1 85 ? 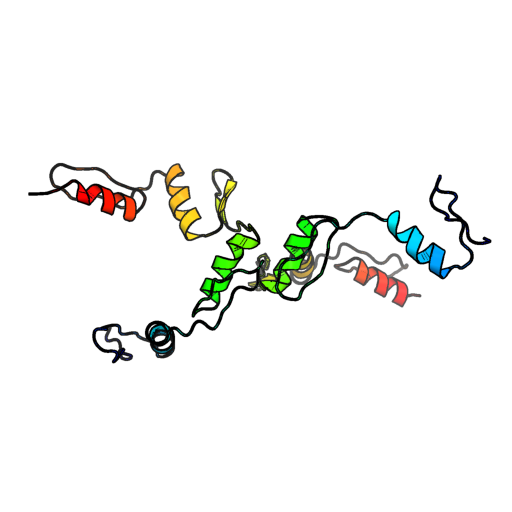-42.782 68.785 -238.778 1.00 25.73 403 ARG D N 1
ATOM 2204 C CA . ARG D 1 85 ? -43.335 69.578 -237.686 1.00 28.21 403 ARG D CA 1
ATOM 2205 C C . ARG D 1 85 ? -43.345 71.068 -238.001 1.00 31.45 403 ARG D C 1
ATOM 2206 O O . ARG D 1 85 ? -44.095 71.818 -237.367 1.00 33.90 403 ARG D O 1
ATOM 2214 N N . THR D 1 86 ? -42.536 71.513 -238.966 1.00 28.95 404 THR D N 1
ATOM 2215 C CA . THR D 1 86 ? -42.598 72.902 -239.402 1.00 27.45 404 THR D CA 1
ATOM 2216 C C . THR D 1 86 ? -43.876 73.199 -240.177 1.00 33.69 404 THR D C 1
ATOM 2217 O O . THR D 1 86 ? -44.304 74.357 -240.222 1.00 38.92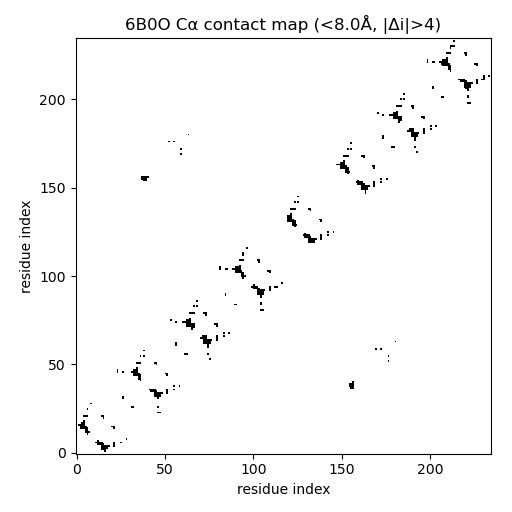 404 THR D O 1
ATOM 2221 N N . HIS D 1 87 ? -44.490 72.185 -240.787 1.00 33.07 405 HIS D N 1
ATOM 2222 C CA . HIS D 1 87 ? -45.773 72.357 -241.456 1.00 35.51 405 HIS D CA 1
ATOM 2223 C C . HIS D 1 87 ? -46.937 72.185 -240.486 1.00 38.26 405 HIS D C 1
ATOM 2224 O O . HIS D 1 87 ? -47.869 72.994 -240.475 1.00 44.27 405 HIS D O 1
ATOM 2231 N N . THR D 1 88 ? -46.892 71.134 -239.666 1.00 39.88 406 THR D N 1
ATOM 2232 C CA . THR D 1 88 ? -48.000 70.814 -238.777 1.00 42.82 406 THR D CA 1
ATOM 2233 C C . THR D 1 88 ? -48.047 71.699 -237.540 1.00 44.76 406 THR D C 1
ATOM 2234 O O . THR D 1 88 ? -49.099 71.786 -236.898 1.00 46.10 406 THR D O 1
ATOM 2238 N N . GLY D 1 89 ? -46.942 72.354 -237.192 1.00 44.94 407 GLY D N 1
ATOM 2239 C CA . GLY D 1 89 ? -46.890 73.148 -235.984 1.00 46.36 407 GLY D CA 1
ATOM 2240 C C . GLY D 1 89 ? -46.754 72.355 -234.705 1.00 46.42 407 GLY D C 1
ATOM 2241 O O . GLY D 1 89 ? -46.867 72.938 -233.620 1.00 45.80 407 GLY D O 1
ATOM 2242 N N . GLU D 1 90 ? -46.521 71.047 -234.795 1.00 40.92 408 GLU D N 1
ATOM 2243 C CA . GLU D 1 90 ? -46.355 70.225 -233.604 1.00 44.11 408 GLU D CA 1
ATOM 2244 C C . GLU D 1 90 ? -45.067 70.599 -232.881 1.00 46.03 408 GLU D C 1
ATOM 2245 O O . GLU D 1 90 ? -43.997 70.676 -233.494 1.00 46.65 408 GLU D O 1
ATOM 2251 N N . LYS D 1 91 ? -45.172 70.837 -231.575 1.00 41.94 409 LYS D N 1
ATOM 2252 C CA . LYS D 1 91 ? -44.030 71.241 -230.756 1.00 40.39 409 LYS D CA 1
ATOM 2253 C C . LYS D 1 91 ? -44.092 70.486 -229.436 1.00 42.80 409 LYS D C 1
ATOM 2254 O O . LYS D 1 91 ? -44.687 70.957 -228.458 1.00 49.31 409 LYS D O 1
ATOM 2260 N N . PRO D 1 92 ? -43.480 69.299 -229.371 1.00 36.01 410 PRO D N 1
ATOM 2261 C CA . PRO D 1 92 ? -43.625 68.451 -228.179 1.00 37.02 410 PRO D CA 1
ATOM 2262 C C . PRO D 1 92 ? -42.793 68.884 -226.982 1.00 37.74 410 PRO D C 1
ATOM 2263 O O . PRO D 1 92 ? -42.996 68.341 -225.888 1.00 44.26 410 PRO D O 1
ATOM 2267 N N . PHE D 1 93 ? -41.873 69.831 -227.140 1.00 34.50 411 PHE D N 1
ATOM 2268 C CA . PHE D 1 93 ? -40.954 70.220 -226.077 1.00 36.92 411 PHE D CA 1
ATOM 2269 C C . PHE D 1 93 ? -41.363 71.580 -225.528 1.00 40.14 411 PHE D C 1
ATOM 2270 O O . PHE D 1 93 ? -41.349 72.578 -226.256 1.00 42.43 411 PHE D O 1
ATOM 2278 N N . SER D 1 94 ? -41.716 71.616 -224.245 1.00 38.10 412 SER D N 1
ATOM 2279 C CA . SER D 1 94 ? -42.223 72.814 -223.593 1.00 40.56 412 SER D CA 1
ATOM 2280 C C . SER D 1 94 ? -41.185 73.373 -222.629 1.00 44.19 412 SER D C 1
ATOM 2281 O O . SER D 1 94 ? -40.499 72.618 -221.932 1.00 42.81 412 SER D O 1
ATOM 2284 N N . CYS D 1 95 ? -41.081 74.698 -222.590 1.00 41.86 413 CYS D N 1
ATOM 2285 C CA . CYS D 1 95 ? -40.171 75.348 -221.657 1.00 46.95 413 CYS D CA 1
ATOM 2286 C C . CYS D 1 95 ? -40.672 75.182 -220.229 1.00 49.57 413 CYS D C 1
ATOM 2287 O O . CYS D 1 95 ? -41.875 75.248 -219.962 1.00 51.70 413 CYS D O 1
ATOM 2290 N N . ARG D 1 96 ? -39.738 74.968 -219.306 1.00 53.96 414 ARG D N 1
ATOM 2291 C CA . ARG D 1 96 ? -40.065 74.736 -217.907 1.00 61.05 414 ARG D CA 1
ATOM 2292 C C . ARG D 1 96 ? -39.895 75.975 -217.040 1.00 67.43 414 ARG D C 1
ATOM 2293 O O . ARG D 1 96 ? -40.060 75.887 -215.819 1.00 69.75 414 ARG D O 1
ATOM 2301 N N . TRP D 1 97 ? -39.573 77.124 -217.638 1.00 62.97 415 TRP D N 1
ATOM 2302 C CA . TRP D 1 97 ? -39.506 78.363 -216.881 1.00 61.25 415 TRP D CA 1
ATOM 2303 C C . TRP D 1 97 ? -40.917 78.882 -216.597 1.00 67.64 415 TRP D C 1
ATOM 2304 O O . TRP D 1 97 ? -41.822 78.721 -217.415 1.00 67.73 415 TRP D O 1
ATOM 2306 N N . PRO D 1 98 ? -41.121 79.501 -215.434 1.00 80.52 416 PRO D N 1
ATOM 2307 C CA . PRO D 1 98 ? -42.473 79.950 -215.077 1.00 87.43 416 PRO D CA 1
ATOM 2308 C C . PRO D 1 98 ? -42.955 81.077 -215.973 1.00 91.71 416 PRO D C 1
ATOM 2309 O O . PRO D 1 98 ? -42.175 81.903 -216.452 1.00 96.27 416 PRO D O 1
ATOM 2313 N N . SER D 1 99 ? -44.270 81.093 -216.202 1.00 87.71 417 SER D N 1
ATOM 2314 C CA . SER D 1 99 ? -44.958 82.130 -216.970 1.00 81.35 417 SER D CA 1
ATOM 2315 C C . SER D 1 99 ? -44.516 82.170 -218.428 1.00 75.86 417 SER D C 1
ATOM 2316 O O . SER D 1 99 ? -44.758 83.161 -219.126 1.00 78.12 417 SER D O 1
ATOM 2318 N N . CYS D 1 100 ? -43.867 81.112 -218.907 1.00 70.35 418 CYS D N 1
ATOM 2319 C CA . CYS D 1 100 ? -43.419 81.018 -220.291 1.00 63.84 418 CYS D CA 1
ATOM 2320 C C . CYS D 1 100 ? -44.005 79.758 -220.908 1.00 63.09 418 CYS D C 1
ATOM 2321 O O . CYS D 1 100 ? -43.677 78.646 -220.482 1.00 63.63 418 CYS D O 1
ATOM 2324 N N . GLN D 1 101 ? -44.862 79.935 -221.913 1.00 64.02 419 GLN D N 1
ATOM 2325 C CA . GLN D 1 101 ? -45.511 78.828 -222.605 1.00 66.64 419 GLN D CA 1
ATOM 2326 C C . GLN D 1 101 ? -44.860 78.525 -223.951 1.00 64.20 419 GLN D C 1
ATOM 2327 O O . GLN D 1 101 ? -45.529 78.041 -224.870 1.00 68.68 419 GLN D O 1
ATOM 2329 N N . LYS D 1 102 ? -43.563 78.796 -224.083 1.00 57.54 420 LYS D N 1
ATOM 2330 C CA . LYS D 1 102 ? -42.873 78.564 -225.344 1.00 52.86 420 LYS D CA 1
ATOM 2331 C C . LYS D 1 102 ? -42.684 77.071 -225.581 1.00 51.43 420 LYS D C 1
ATOM 2332 O O . LYS D 1 102 ? -42.227 76.343 -224.694 1.00 52.65 420 LYS D O 1
ATOM 2334 N N . LYS D 1 103 ? -43.037 76.618 -226.780 1.00 44.11 421 LYS D N 1
ATOM 2335 C CA . LYS D 1 103 ? -42.872 75.231 -227.182 1.00 38.44 421 LYS D CA 1
ATOM 2336 C C . LYS D 1 103 ? -41.996 75.161 -228.426 1.00 37.42 421 LYS D C 1
ATOM 2337 O O . LYS D 1 103 ? -41.865 76.135 -229.173 1.00 36.92 421 LYS D O 1
ATOM 2343 N N . PHE D 1 104 ? -41.386 73.995 -228.641 1.00 36.11 422 PHE D N 1
ATOM 2344 C CA . PHE D 1 104 ? -40.410 73.826 -229.708 1.00 35.23 422 PHE D CA 1
ATOM 2345 C C . PHE D 1 104 ? -40.548 72.446 -230.334 1.00 33.73 422 PHE D C 1
ATOM 2346 O O . PHE D 1 104 ? -41.006 71.495 -229.695 1.00 32.03 422 PHE D O 1
ATOM 2354 N N . ALA D 1 105 ? -40.130 72.349 -231.598 1.00 31.93 423 ALA D N 1
ATOM 2355 C CA . ALA D 1 105 ? -40.292 71.114 -232.355 1.00 31.01 423 ALA D CA 1
ATOM 2356 C C . ALA D 1 105 ? -39.229 70.077 -232.019 1.00 28.00 423 ALA D C 1
ATOM 2357 O O . ALA D 1 105 ? -39.487 68.874 -232.143 1.00 30.48 423 ALA D O 1
ATOM 2359 N N . ARG D 1 106 ? -38.040 70.507 -231.603 1.00 26.84 424 ARG D N 1
ATOM 2360 C CA . ARG D 1 106 ? -36.935 69.593 -231.359 1.00 26.74 424 ARG D CA 1
ATOM 2361 C C . ARG D 1 106 ? -36.359 69.829 -229.970 1.00 30.27 424 ARG D C 1
ATOM 2362 O O . ARG D 1 106 ? -36.484 70.915 -229.396 1.00 30.44 424 ARG D O 1
ATOM 2370 N N . SER D 1 107 ? -35.723 68.783 -229.433 1.00 28.31 425 SER D N 1
ATOM 2371 C CA . SER D 1 107 ? -35.176 68.861 -228.082 1.00 34.79 425 SER D CA 1
ATOM 2372 C C . SER D 1 107 ? -34.020 69.850 -228.003 1.00 33.79 425 SER D 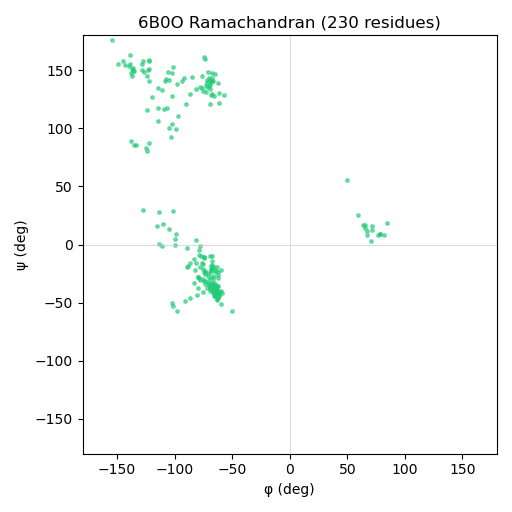C 1
ATOM 2373 O O . SER D 1 107 ? -33.899 70.592 -227.021 1.00 33.31 425 SER D O 1
ATOM 2376 N N . ASP D 1 108 ? -33.152 69.868 -229.018 1.00 29.90 426 ASP D N 1
ATOM 2377 C CA . ASP D 1 108 ? -32.022 70.790 -228.999 1.00 31.20 426 ASP D CA 1
ATOM 2378 C C . ASP D 1 108 ? -32.460 72.243 -229.128 1.00 29.79 426 ASP D C 1
ATOM 2379 O O . ASP D 1 108 ? -31.710 73.140 -228.730 1.00 33.91 426 ASP D O 1
ATOM 2384 N N . GLU D 1 109 ? -33.653 72.496 -229.669 1.00 33.13 427 GLU D N 1
ATOM 2385 C CA . GLU D 1 109 ? -34.179 73.857 -229.674 1.00 30.44 427 GLU D CA 1
ATOM 2386 C C . GLU D 1 109 ? -34.606 74.280 -228.276 1.00 30.57 427 GLU D C 1
ATOM 2387 O O . GLU D 1 109 ? -34.417 75.439 -227.884 1.00 31.95 427 GLU D O 1
ATOM 2393 N N . LEU D 1 110 ? -35.182 73.351 -227.507 1.00 30.78 428 LEU D N 1
ATOM 2394 C CA . LEU D 1 110 ? -35.541 73.654 -226.126 1.00 32.60 428 LEU D CA 1
ATOM 2395 C C . LEU D 1 110 ? -34.304 73.867 -225.262 1.00 33.57 428 LEU D C 1
ATOM 2396 O O . LEU D 1 110 ? -34.330 74.685 -224.335 1.00 35.32 428 LEU D O 1
ATOM 2401 N N . VAL D 1 111 ? -33.217 73.147 -225.549 1.00 34.22 429 VAL D N 1
ATOM 2402 C CA . VAL D 1 111 ? -31.991 73.298 -224.768 1.00 39.87 429 VAL D CA 1
ATOM 2403 C C . VAL D 1 111 ? -31.444 74.714 -224.906 1.00 39.46 429 VAL D C 1
ATOM 2404 O O . VAL D 1 111 ? -31.080 75.358 -223.915 1.00 43.54 429 VAL D O 1
ATOM 2408 N N . ARG D 1 112 ? -31.382 75.221 -226.140 1.00 37.73 430 ARG D N 1
ATOM 2409 C CA . ARG D 1 112 ? -30.914 76.588 -226.352 1.00 37.91 430 ARG D CA 1
ATOM 2410 C C . ARG D 1 112 ? -31.870 77.601 -225.736 1.00 39.84 430 ARG D C 1
ATOM 2411 O O . ARG D 1 112 ? -31.438 78.640 -225.223 1.00 41.76 430 ARG D O 1
ATOM 2419 N N . HIS D 1 113 ? -33.174 77.317 -225.778 1.00 38.03 431 HIS D N 1
ATOM 2420 C CA . HIS D 1 113 ? -34.146 78.214 -225.162 1.00 39.89 431 HIS D CA 1
ATOM 2421 C C . HIS D 1 113 ? -33.988 78.242 -223.648 1.00 41.06 431 HIS D C 1
ATOM 2422 O O . HIS D 1 113 ? -34.134 79.297 -223.021 1.00 46.32 431 HIS D O 1
ATOM 2429 N N . HIS D 1 114 ? -33.699 77.088 -223.041 1.00 40.36 432 HIS D N 1
ATOM 2430 C CA . HIS D 1 114 ? -33.447 77.055 -221.605 1.00 44.92 432 HIS D CA 1
ATOM 2431 C C . HIS D 1 114 ? -32.190 77.837 -221.251 1.00 51.00 432 HIS D C 1
ATOM 2432 O O . HIS D 1 114 ? -32.160 78.559 -220.247 1.00 50.09 432 HIS D O 1
ATOM 2439 N N . ASN D 1 115 ? -31.139 77.706 -222.065 1.00 54.79 433 ASN D N 1
ATOM 2440 C CA . ASN D 1 115 ? -29.939 78.507 -221.851 1.00 59.25 433 ASN D CA 1
ATOM 2441 C C . ASN D 1 115 ? -30.210 79.986 -222.084 1.00 59.58 433 ASN D C 1
ATOM 2442 O O . ASN D 1 115 ? -29.533 80.841 -221.502 1.00 57.88 433 ASN D O 1
ATOM 2447 N N . MET D 1 116 ? -31.191 80.308 -222.931 1.00 62.24 434 MET D N 1
ATOM 2448 C CA . MET D 1 116 ? -31.540 81.705 -223.161 1.00 68.33 434 MET D CA 1
ATOM 2449 C C . MET D 1 116 ? -32.051 82.356 -221.882 1.00 73.47 434 MET D C 1
ATOM 2450 O O . MET D 1 116 ? -31.790 83.540 -221.631 1.00 78.97 434 MET D O 1
ATOM 2455 N N . HIS D 1 117 ? -32.779 81.596 -221.057 1.00 70.22 435 HIS D N 1
ATOM 2456 C CA . HIS D 1 117 ? -33.203 82.081 -219.749 1.00 72.61 435 HIS D CA 1
ATOM 2457 C C . HIS D 1 117 ? -32.065 82.118 -218.740 1.00 79.22 435 HIS D C 1
ATOM 2458 O O . HIS D 1 117 ? -32.238 82.703 -217.664 1.00 81.75 435 HIS D O 1
ATOM 2465 N N . GLN D 1 118 ? -30.920 81.519 -219.061 1.00 82.95 436 GLN D N 1
ATOM 2466 C CA . GLN D 1 118 ? -29.852 81.261 -218.093 1.00 85.04 436 GLN D CA 1
ATOM 2467 C C . GLN D 1 118 ? -30.385 80.440 -216.924 1.00 87.39 436 GLN D C 1
ATOM 2468 O O . GLN D 1 118 ? -30.302 79.210 -216.922 1.00 85.50 436 GLN D O 1
#

Sequence (235 aa):
HMRPFMCAYPGCNKRYFKLSHLQMHSRKHTGEKPYQCDFKDCERRFSRSDQLKRHQRRHTGVKPFQCKTCQRKFSRSDHLKTHTRTHTGEKPFSCRWPSCQKKFARSDELVRHHNMHQRRPFMCAYPGCNKRYFKLSHLQMHSRKHTGEKPYQCDFKDCERRFSRSDQLKRHQRRHTGVVKPFQCKTCQRKFSRSDHLKTHTRTHTGEKPFSCRWPSCQKKFARSDELVRHHNMHQ

Foldseek 3Di:
DDFPAFDPPPPDGDGHNDPVVNVLVVCVVVVDFPAADDPPPDGDTHSDNVVNVLVCCVVVVDFPAAAPPPRDGHSDPVVSVLVCCVVVVDFPAAQPDPVDGDGHSDPVVSVVVNVVDDD/DPDFAPPPPDRDDDDDPVVNVVVNVVVDQDFPAFDPPPPGGDTHRDVVVNVLVCCVVVVDQPAAAPPPRDGHSDDVVSVLVVCVVVVDFPAAAPDPPGGDGHSDPVVNVVVNVVVD

Nearest PDB structures (foldseek):
  6b0o-assembly2_D  TM=1.009E+00  e=1.764E-23  Homo sapiens
  6b0r-assembly1_D  TM=7.567E-01  e=6.053E-21  Homo sapiens
  4r2r-assembly1_A  TM=9.503E-01  e=7.913E-17  Homo sapiens
  2prt-assembly1_A  TM=7.301E-01  e=6.921E-19  Homo sapiens
  2jp9-assembly1_A  TM=7.062E-01  e=4.909E-19  Homo sapiens

InterPro domains:
  IPR000976 Wilm's tumour protein, N-terminal [PF02165] (1-321)
  IPR013087 Zinc finger C2H2-type [PF00096] (353-377)
  IPR013087 Zinc finger C2H2-type [PF00096] (383-405)
  IPR013087 Zinc finger C2H2-type [PF00096] (414-438)
  IPR013087 Zinc finger C2H2-type [PS00028] (325-347)
  IPR013087 Zinc finger C2H2-type [PS00028] (355-377)
  IPR013087 Zinc finger C2H2-type [PS00028] (385-405)
  IPR013087 Zinc finger C2H2-type [PS00028] (416-438)
  IPR013087 Zinc finger C2H2-type [PS50157] (323-352)
  IPR013087 Zinc finger C2H2-type [PS50157] (353-382)
  IPR013087 Zinc finger C2H2-type [PS50157] (383-410)
  IPR013087 Zinc finger C2H2-type [PS50157] (414-443)
  IPR013087 Zinc finger C2H2-type [SM00355] (323-347)
  IPR013087 Zinc finger C2H2-type [SM00355] (353-377)
  IPR013087 Zinc finger C2H2-type [SM00355] (383-405)
  IPR013087 Zinc finger C2H2-type [SM00355] (414-438)
  IPR036236 Zinc finger C2H2 superfamily [SSF57667] (334-392)
  IPR036236 Zinc finger C2H2 superfamily [SSF57667] (377-434)

B-factor: mean 33.95, std 13.88, range [12.77, 96.27]

Radius of gyration: 28.96 Å; Cα contacts (8 Å, |Δi|>4): 295; chains: 2; bounding box: 60×55×78 Å

Solvent-accessible surface area: 18205 Å² total; per-residue (Å²): 132,91,104,95,63,40,18,104,112,113,94,29,99,98,122,42,103,121,89,66,89,26,104,61,19,43,58,151,53,103,40,91,96,70,82,71,2,46,0,148,141,27,152,147,124,39,19,104,54,74,56,22,87,105,23,9,68,195,57,16,51,69,110,70,59,80,1,197,88,56,103,150,112,28,43,65,61,65,91,31,129,36,33,41,52,100,77,101,46,104,116,73,62,76,7,98,95,125,98,32,104,39,36,40,19,107,59,69,70,20,90,191,25,76,119,148,48,83,145,137,100,67,74,10,103,114,116,81,34,104,93,108,38,115,120,109,68,78,22,92,120,20,35,143,142,52,96,67,82,108,86,92,86,5,61,37,128,141,29,76,142,106,30,56,136,51,77,50,19,88,103,21,6,67,200,53,20,42,52,110,67,56,78,2,196,85,58,103,154,114,29,42,63,63,64,89,33,128,34,35,47,44,99,78,93,44,92,104,71,65,49,13,184,28,125,122,38,101,31,112,48,15,100,61,70,66,10,85,194,31,48,96,136,78,191

Secondary structure (DSSP, 8-state):
----EE--STT---EESSHHHHHHHHHHHHT---EE--BTT---EESSHHHHHHHTHHHH----EE-TTT--EES-HHHHHHHHHHHH----EE---SS---EESSHHHHHHHHTT---/--EE--STTT--EESSHHHHHHHHGGGSPP--EE--BTT---EESSHHHHHHHHHHHH----EE-TTT--EES-HHHHHHHHHHHH----EE--STT---EESSHHHHHHHHHHT-

GO terms:
  GO:0043065 positive regulation of apoptotic process (P, IDA)
  GO:0045892 negative regulation of DNA-templated transcription (P, IDA)
  GO:0045893 positive regulation of DNA-templated transcription (P, IDA)
  GO:0017148 negative regulation of translation (P, IDA)
  GO:0030308 negative regulation of cell growth (P, IDA)
  GO:0005515 protein binding (F, IPI)
  GO:0005654 nucleoplasm (C, IDA)
  GO:0000978 RNA polymerase II cis-regulatory region sequence-specific DNA binding (F, IDA)
  GO:0001228 DNA-binding transcription activator activity, RNA polymerase II-specific (F, IDA)
  GO:0045944 positive regulation of transcription by RNA polymerase II (P, IDA)
  GO:0010628 positive regulation of gene expression (P, IMP)
  GO:0044027 negative regulation of gene expression via chromosomal CpG island methylation (P, IMP)
  GO:1902895 positive regulation of miRNA transcription (P, IMP)
  GO:0000122 negative regulation of transcription by RNA polymerase II (P, IMP)
  GO:0000122 negative regulation of transcription by RNA polymerase II (P, IDA)
  GO:0005634 nucleus (C, IDA)
  GO:0016607 nuclear speck (C, IDA)
  GO:0008270 zinc ion binding (F, IDA)
  GO:0043565 sequence-specific DNA binding (F, IDA)
  GO:0044729 hemi-methylated DNA-binding (F, IDA)